Protein 4KZK (pdb70)

Solvent-accessible surface area: 12613 Å² total; per-residue (Å²): 69,55,0,0,0,1,0,32,41,42,128,5,20,11,4,84,13,0,24,113,1,0,66,69,0,7,76,74,68,154,12,71,22,20,99,33,39,0,75,47,26,76,117,4,47,78,3,3,57,47,0,20,80,65,155,5,68,0,0,0,0,0,1,40,66,10,127,51,0,63,50,6,26,65,47,2,78,86,89,56,7,73,14,6,0,0,13,6,54,1,9,47,79,230,43,46,77,26,107,112,9,6,10,9,1,9,12,5,86,133,0,0,82,58,2,0,83,8,0,15,64,11,3,164,174,76,66,21,78,43,54,122,1,0,0,0,24,1,5,41,64,125,20,64,20,3,107,61,24,1,42,0,1,15,39,2,1,95,83,43,40,9,31,68,100,24,39,11,80,2,102,15,178,60,18,46,53,126,4,0,80,77,7,0,37,109,5,6,86,154,58,93,116,29,179,50,4,0,0,0,4,12,18,1,12,0,0,12,0,0,2,67,1,0,73,74,105,67,24,30,51,112,20,2,0,0,1,1,1,9,0,3,78,30,0,32,91,5,17,82,78,140,72,78,18,3,0,42,0,0,0,4,3,24,4,66,57,0,0,45,51,0,0,29,37,0,41,23,39,35,69,70,117,154,116,13,56,94,92,50,92,7,64,10,82,62,0,23,70,102,57,13,158,77,18,26,69,145,70,43,41

Structure (mmCIF, N/CA/C/O backbone):
data_4KZK
#
_entry.id   4KZK
#
_cell.length_a   45.770
_cell.length_b   51.820
_cell.length_c   59.220
_cell.angle_alpha   90.000
_cell.angle_beta   107.340
_cell.angle_gamma   90.000
#
_symmetry.space_group_name_H-M   'P 1 21 1'
#
loop_
_entity.id
_entity.type
_entity.pdbx_description
1 polymer 'L-arabinose ABC transporter, periplasmic L-arabinose-binding protein'
2 non-polymer beta-D-galactopyranose
3 water water
#
loop_
_atom_site.group_PDB
_atom_site.id
_atom_site.type_symbol
_atom_site.label_atom_id
_atom_site.label_alt_id
_atom_site.label_comp_id
_atom_site.label_asym_id
_atom_site.label_entity_id
_atom_site.label_seq_id
_atom_site.pdbx_PDB_ins_code
_atom_site.Cartn_x
_atom_site.Cartn_y
_atom_site.Cartn_z
_atom_site.occupancy
_atom_site.B_iso_or_equiv
_atom_site.auth_seq_id
_atom_site.auth_comp_id
_atom_site.auth_asym_id
_atom_site.auth_atom_id
_atom_site.pdbx_PDB_model_num
ATOM 1 N N . VAL A 1 37 ? -2.962 17.153 86.488 1.00 32.35 33 VAL A N 1
ATOM 2 C CA . VAL A 1 37 ? -2.385 17.097 85.113 1.00 30.39 33 VAL A CA 1
ATOM 3 C C . VAL A 1 37 ? -3.124 18.077 84.202 1.00 28.62 33 VAL A C 1
ATOM 4 O O . VAL A 1 37 ? -4.356 18.163 84.227 1.00 29.16 33 VAL A O 1
ATOM 8 N N . LYS A 1 38 ? -2.350 18.823 83.417 1.00 26.73 34 LYS A N 1
ATOM 9 C CA . LYS A 1 38 ? -2.869 19.820 82.499 1.00 25.42 34 LYS A CA 1
ATOM 10 C C . LYS A 1 38 ? -2.089 19.726 81.200 1.00 22.71 34 LYS A C 1
ATOM 11 O O . LYS A 1 38 ? -0.868 19.720 81.212 1.00 22.13 34 LYS A O 1
ATOM 17 N N . ILE A 1 39 ? -2.818 19.611 80.089 1.00 20.74 35 ILE A N 1
ATOM 18 C CA . ILE A 1 39 ? -2.228 19.449 78.759 1.00 19.11 35 ILE A CA 1
ATOM 19 C C . ILE A 1 39 ? -2.748 20.553 77.849 1.00 17.59 35 ILE A C 1
ATOM 20 O O . ILE A 1 39 ? -3.962 20.808 77.799 1.00 18.27 35 ILE A O 1
ATOM 25 N N . GLY A 1 40 ? -1.822 21.195 77.142 1.00 15.86 36 GLY A N 1
ATOM 26 C CA . GLY A 1 40 ? -2.162 22.216 76.145 1.00 14.59 36 GLY A CA 1
ATOM 27 C C . GLY A 1 40 ? -2.397 21.570 74.809 1.00 13.40 36 GLY A C 1
ATOM 28 O O . GLY A 1 40 ? -1.756 20.574 74.490 1.00 13.82 36 GLY A O 1
ATOM 29 N N . PHE A 1 41 ? -3.330 22.122 74.030 1.00 12.53 37 PHE A N 1
ATOM 30 C CA . PHE A 1 41 ? -3.591 21.647 72.667 1.00 11.46 37 PHE A CA 1
ATOM 31 C C . PHE A 1 41 ? -3.744 22.898 71.809 1.00 10.58 37 PHE A C 1
ATOM 32 O O . PHE A 1 41 ? -4.753 23.578 71.862 1.00 10.81 37 PHE A O 1
ATOM 40 N N . VAL A 1 42 ? -2.694 23.188 71.059 1.00 9.75 38 VAL A N 1
ATOM 41 C CA . VAL A 1 42 ? -2.495 24.476 70.386 1.00 9.42 38 VAL A CA 1
ATOM 42 C C . VAL A 1 42 ? -2.628 24.232 68.897 1.00 8.67 38 VAL A C 1
ATOM 43 O O . VAL A 1 42 ? -1.969 23.359 68.370 1.00 8.59 38 VAL A O 1
ATOM 47 N N . VAL A 1 43 ? -3.507 24.981 68.228 1.00 8.44 39 VAL A N 1
ATOM 48 C CA . VAL A 1 43 ? -3.789 24.757 66.805 1.00 8.18 39 VAL A CA 1
ATOM 49 C C . VAL A 1 43 ? -3.602 25.995 65.934 1.00 7.98 39 VAL A C 1
ATOM 50 O O . VAL A 1 43 ? -3.908 27.120 66.341 1.00 8.09 39 VAL A O 1
ATOM 54 N N . LYS A 1 44 ? -3.124 25.791 64.714 1.00 7.74 40 LYS A N 1
ATOM 55 C CA . LYS A 1 44 ? -2.821 26.914 63.839 1.00 7.83 40 LYS A CA 1
ATOM 56 C C . LYS A 1 44 ? -4.048 27.674 63.337 1.00 8.54 40 LYS A C 1
ATOM 57 O O . LYS A 1 44 ? -3.960 28.869 63.047 1.00 9.09 40 LYS A O 1
ATOM 63 N N . GLN A 1 45 ? -5.189 26.987 63.198 1.00 9.09 41 GLN A N 1
ATOM 64 C CA . GLN A 1 45 ? -6.341 27.520 62.442 1.00 10.35 41 GLN A CA 1
ATOM 65 C C . GLN A 1 45 ? -7.653 27.098 63.076 1.00 10.23 41 GLN A C 1
ATOM 66 O O . GLN A 1 45 ? -8.282 26.124 62.632 1.00 9.87 41 GLN A O 1
ATOM 72 N N . PRO A 1 46 ? -8.114 27.846 64.076 1.00 10.33 42 PRO A N 1
ATOM 73 C CA . PRO A 1 46 ? -9.355 27.437 64.767 1.00 10.60 42 PRO A CA 1
ATOM 74 C C . PRO A 1 46 ? -10.611 27.540 63.899 1.00 10.82 42 PRO A C 1
ATOM 75 O O . PRO A 1 46 ? -11.634 27.001 64.284 1.00 11.38 42 PRO A O 1
ATOM 79 N N . ASP A 1 47 ? -10.529 28.265 62.788 1.00 10.36 43 ASP A N 1
ATOM 80 C CA . ASP A 1 47 ? -11.648 28.399 61.855 1.00 10.64 43 ASP A CA 1
ATOM 81 C C . ASP A 1 47 ? -11.679 27.261 60.822 1.00 9.99 43 ASP A C 1
ATOM 82 O O . ASP A 1 47 ? -12.473 27.306 59.883 1.00 10.71 43 ASP A O 1
ATOM 87 N N . ASP A 1 48 ? -10.814 26.272 60.995 1.00 9.01 44 ASP A N 1
ATOM 88 C CA . ASP A 1 48 ? -10.853 25.016 60.231 1.00 8.61 44 ASP A CA 1
ATOM 89 C C . ASP A 1 48 ? -11.481 23.981 61.171 1.00 8.29 44 ASP A C 1
ATOM 90 O O . ASP A 1 48 ? -10.941 23.710 62.244 1.00 8.22 44 ASP A O 1
ATOM 95 N N . PRO A 1 49 ? -12.632 23.406 60.769 1.00 8.39 45 PRO A N 1
ATOM 96 C CA . PRO A 1 49 ? -13.371 22.528 61.687 1.00 8.70 45 PRO A CA 1
ATOM 97 C C . PRO A 1 49 ? -12.604 21.269 62.038 1.00 8.35 45 PRO A C 1
ATOM 98 O O . PRO A 1 49 ? -12.923 20.636 63.032 1.00 8.86 45 PRO A O 1
ATOM 102 N N . TRP A 1 50 ? -11.598 20.896 61.246 1.00 7.87 46 TRP A N 1
ATOM 103 C CA . TRP A 1 50 ? -10.705 19.795 61.629 1.00 7.70 46 TRP A CA 1
ATOM 104 C C . TRP A 1 50 ? -10.117 20.006 63.020 1.00 7.69 46 TRP A C 1
ATOM 105 O O . TRP A 1 50 ? -10.062 19.072 63.828 1.00 8.07 46 TRP A O 1
ATOM 116 N N . PHE A 1 51 ? -9.675 21.228 63.307 1.00 7.65 47 PHE A N 1
ATOM 117 C CA . PHE A 1 51 ? -9.049 21.497 64.591 1.00 7.92 47 PHE A CA 1
ATOM 118 C C . PHE A 1 51 ? -10.076 21.575 65.699 1.00 8.99 47 PHE A C 1
ATOM 119 O O . PHE A 1 51 ? -9.807 21.197 66.827 1.00 9.58 47 PHE A O 1
ATOM 127 N N . GLN A 1 52 ? -11.261 22.032 65.362 1.00 9.55 48 GLN A N 1
ATOM 128 C CA . GLN A 1 52 ? -12.379 21.956 66.303 1.00 10.74 48 GLN A CA 1
ATOM 129 C C . GLN A 1 52 ? -12.677 20.485 66.640 1.00 11.25 48 GLN A C 1
ATOM 130 O O . GLN A 1 52 ? -12.986 20.133 67.794 1.00 11.83 48 GLN A O 1
ATOM 136 N N . ASP A 1 53 ? -12.569 19.604 65.652 1.00 11.01 49 ASP A N 1
ATOM 137 C CA . ASP A 1 53 ? -12.805 18.182 65.885 1.00 11.95 49 ASP A CA 1
ATOM 138 C C . ASP A 1 53 ? -11.709 17.573 66.740 1.00 11.95 49 ASP A C 1
ATOM 139 O O . ASP A 1 53 ? -12.000 16.774 67.640 1.00 12.61 49 ASP A O 1
ATOM 144 N N . GLU A 1 54 ? -10.455 17.927 66.470 1.00 11.05 50 GLU A N 1
ATOM 145 C CA . GLU A 1 54 ? -9.365 17.484 67.358 1.00 11.33 50 GLU A CA 1
ATOM 146 C C . GLU A 1 54 ? -9.647 17.894 68.784 1.00 12.21 50 GLU A C 1
ATOM 147 O O . GLU A 1 54 ? -9.503 17.068 69.701 1.00 13.26 50 GLU A O 1
ATOM 153 N N . TRP A 1 55 ? -10.030 19.155 68.982 1.00 12.41 51 TRP A N 1
ATOM 154 C CA . TRP A 1 55 ? -10.337 19.679 70.329 1.00 13.43 51 TRP A CA 1
ATOM 155 C C . TRP A 1 55 ? -11.465 18.934 71.027 1.00 15.33 51 TRP A C 1
ATOM 156 O O . TRP A 1 55 ? -11.378 18.685 72.234 1.00 16.49 51 TRP A O 1
ATOM 167 N N . ARG A 1 56 ? -12.516 18.598 70.292 1.00 15.92 52 ARG A N 1
ATOM 168 C CA . ARG A 1 56 ? -13.667 17.923 70.884 1.00 18.29 52 ARG A CA 1
ATOM 169 C C . ARG A 1 56 ? -13.233 16.547 71.391 1.00 18.69 52 ARG A C 1
ATOM 170 O O . ARG A 1 56 ? -13.638 16.117 72.485 1.00 19.69 52 ARG A O 1
ATOM 178 N N . PHE A 1 57 ? -12.408 15.850 70.620 1.00 17.68 53 PHE A N 1
ATOM 179 C CA . PHE A 1 57 ? -11.924 14.527 71.034 1.00 18.32 53 PHE A CA 1
ATOM 180 C C . PHE A 1 57 ? -10.847 14.591 72.112 1.00 18.87 53 PHE A C 1
ATOM 181 O O . PHE A 1 57 ? -10.791 13.712 72.998 1.00 19.89 53 PHE A O 1
ATOM 189 N N . ALA A 1 58 ? -10.031 15.641 72.086 1.00 18.11 54 ALA A N 1
ATOM 190 C CA . ALA A 1 58 ? -9.089 15.902 73.174 1.00 18.79 54 ALA A CA 1
ATOM 191 C C . ALA A 1 58 ? -9.844 16.159 74.479 1.00 20.54 54 ALA A C 1
ATOM 192 O O . ALA A 1 58 ? -9.390 15.724 75.529 1.00 21.66 54 ALA A O 1
ATOM 194 N N . GLU A 1 59 ? -10.988 16.843 74.414 1.00 21.29 55 GLU A N 1
ATOM 195 C CA . GLU A 1 59 ? -11.856 17.031 75.588 1.00 24.15 55 GLU A CA 1
ATOM 196 C C . GLU A 1 59 ? -12.394 15.720 76.123 1.00 25.86 55 GLU A C 1
ATOM 197 O O . GLU A 1 59 ? -12.553 15.544 77.354 1.00 27.16 55 GLU A O 1
ATOM 203 N N . GLN A 1 60 ? -12.729 14.800 75.223 1.00 26.07 56 GLN A N 1
ATOM 204 C CA . GLN A 1 60 ? -13.191 13.467 75.643 1.00 28.40 56 GLN A CA 1
ATOM 205 C C . GLN A 1 60 ? -12.067 12.735 76.388 1.00 28.60 56 GLN A C 1
ATOM 206 O O . GLN A 1 60 ? -12.307 12.086 77.425 1.00 29.47 56 GLN A O 1
ATOM 212 N N . ALA A 1 61 ? -10.838 12.871 75.889 1.00 26.71 57 ALA A N 1
ATOM 213 C CA . ALA A 1 61 ? -9.659 12.299 76.553 1.00 27.04 57 ALA A CA 1
ATOM 214 C C . ALA A 1 61 ? -9.457 12.900 77.946 1.00 27.93 57 ALA A C 1
ATOM 215 O O . ALA A 1 61 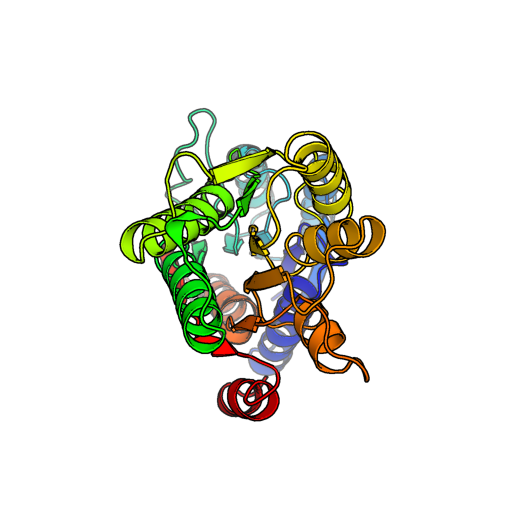? -9.141 12.175 78.894 1.00 29.05 57 ALA A O 1
ATOM 217 N N . ALA A 1 62 ? -9.692 14.207 78.069 1.00 27.31 58 ALA A N 1
ATOM 218 C CA . ALA A 1 62 ? -9.548 14.925 79.338 1.00 28.77 58 ALA A CA 1
ATOM 219 C C . ALA A 1 62 ? -10.522 14.385 80.379 1.00 31.23 58 ALA A C 1
ATOM 220 O O . ALA A 1 62 ? -10.133 14.068 81.519 1.00 32.94 58 ALA A O 1
ATOM 222 N N . LYS A 1 63 ? -11.796 14.284 79.998 1.00 32.19 59 LYS A N 1
ATOM 223 C CA . LYS A 1 63 ? -12.814 13.763 80.901 1.00 34.49 59 LYS A CA 1
ATOM 224 C C . LYS A 1 63 ? -12.489 12.319 81.285 1.00 36.25 59 LYS A C 1
ATOM 225 O O . LYS A 1 63 ? -12.554 11.961 82.466 1.00 38.82 59 LYS A O 1
ATOM 227 N N . ASP A 1 64 ? -12.111 11.505 80.300 1.00 35.24 60 ASP A N 1
ATOM 228 C CA . ASP A 1 64 ? -11.858 10.081 80.529 1.00 36.55 60 ASP A CA 1
ATOM 229 C C . ASP A 1 64 ? -10.648 9.837 81.441 1.00 37.14 60 ASP A C 1
ATOM 230 O O . ASP A 1 64 ? -10.757 9.108 82.443 1.00 38.93 60 ASP A O 1
ATOM 235 N N . LYS A 1 65 ? -9.515 10.460 81.112 1.00 35.70 61 LYS A N 1
ATOM 236 C CA . LYS A 1 65 ? -8.254 10.252 81.838 1.00 36.24 61 LYS A CA 1
ATOM 237 C C . LYS A 1 65 ? -8.063 11.190 83.034 1.00 36.79 61 LYS A C 1
ATOM 238 O O . LYS A 1 65 ? -7.066 11.077 83.739 1.00 36.77 61 LYS A O 1
ATOM 244 N N . HIS A 1 66 ? -9.027 12.084 83.267 1.00 36.68 62 HIS A N 1
ATOM 245 C CA . HIS A 1 66 ? -8.990 13.039 84.376 1.00 37.92 62 HIS A CA 1
ATOM 246 C C . HIS A 1 66 ? -7.812 14.020 84.317 1.00 35.58 62 HIS A C 1
ATOM 247 O O . HIS A 1 66 ? -7.089 14.193 85.295 1.00 36.37 62 HIS A O 1
ATOM 254 N N . PHE A 1 67 ? -7.615 14.665 83.169 1.00 32.60 63 PHE A N 1
ATOM 255 C CA . PHE A 1 67 ? -6.701 15.799 83.096 1.00 30.83 63 PHE A CA 1
ATOM 256 C C . PHE A 1 67 ? -7.485 17.024 82.618 1.00 29.35 63 PHE A C 1
ATOM 257 O O . PHE A 1 67 ? -8.646 16.904 82.212 1.00 29.68 63 PHE A O 1
ATOM 265 N N . THR A 1 68 ? -6.859 18.193 82.716 1.00 28.01 64 THR A N 1
ATOM 266 C CA . THR A 1 68 ? -7.459 19.462 82.321 1.00 26.93 64 THR A CA 1
ATOM 267 C C . THR A 1 68 ? -6.878 19.862 80.966 1.00 24.03 64 THR A C 1
ATOM 268 O O . THR A 1 68 ? -5.655 19.954 80.808 1.00 23.09 64 THR A O 1
ATOM 272 N N . LEU A 1 69 ? -7.752 20.079 79.981 1.00 22.96 65 LEU A N 1
ATOM 273 C CA . LEU A 1 69 ? -7.329 20.511 78.659 1.00 20.83 65 LEU A CA 1
ATOM 274 C C . LEU A 1 69 ? -7.362 22.028 78.574 1.00 20.14 65 LEU A C 1
ATOM 275 O O . LEU A 1 69 ? -8.323 22.668 78.987 1.00 20.46 65 LEU A O 1
ATOM 280 N N . VAL A 1 70 ? -6.294 22.605 78.027 1.00 18.53 66 VAL A N 1
ATOM 281 C CA . VAL A 1 70 ? -6.261 24.033 77.717 1.00 18.12 66 VAL A CA 1
ATOM 282 C C . VAL A 1 70 ? -6.130 24.189 76.208 1.00 16.21 66 VAL A C 1
ATOM 283 O O . VAL A 1 70 ? -5.099 23.842 75.623 1.00 15.86 66 VAL A O 1
ATOM 287 N N . LYS A 1 71 ? -7.188 24.718 75.599 1.00 15.94 67 LYS A N 1
ATOM 288 C CA . LYS A 1 71 ? -7.273 24.885 74.130 1.00 14.67 67 LYS A CA 1
ATOM 289 C C . LYS A 1 71 ? -6.865 26.296 73.734 1.00 13.95 67 LYS A C 1
ATOM 290 O O . LYS A 1 71 ? -7.435 27.268 74.211 1.00 14.73 67 LYS A O 1
ATOM 296 N N . ILE A 1 72 ? -5.852 26.411 72.874 1.00 12.59 68 ILE A N 1
ATOM 297 C CA . ILE A 1 72 ? -5.362 27.732 72.438 1.00 12.28 68 ILE A CA 1
ATOM 298 C C . ILE A 1 72 ? -5.153 27.767 70.925 1.00 11.23 68 ILE A C 1
ATOM 299 O O . ILE A 1 72 ? -4.579 26.854 70.337 1.00 10.57 68 ILE A O 1
ATOM 304 N N . ALA A 1 73 ? -5.650 28.838 70.311 1.00 11.23 69 ALA A N 1
ATOM 305 C CA . ALA A 1 73 ? -5.427 29.118 68.895 1.00 10.44 69 ALA A CA 1
ATOM 306 C C . ALA A 1 73 ? -4.164 29.946 68.760 1.00 10.27 69 ALA A C 1
ATOM 307 O O . ALA A 1 73 ? -3.962 30.934 69.499 1.00 10.98 69 ALA A O 1
ATOM 309 N N . ALA A 1 74 ? -3.304 29.545 67.825 1.00 9.22 70 ALA A N 1
ATOM 310 C CA . ALA A 1 74 ? -2.057 30.277 67.593 1.00 9.23 70 ALA A CA 1
ATOM 311 C C . ALA A 1 74 ? -1.744 30.280 66.099 1.00 9.00 70 ALA A C 1
ATOM 312 O O . ALA A 1 74 ? -1.001 29.424 65.601 1.00 8.67 70 ALA A O 1
ATOM 314 N N . PRO A 1 75 ? -2.314 31.260 65.361 1.00 9.38 71 PRO A N 1
ATOM 315 C CA . PRO A 1 75 ? -2.110 31.279 63.903 1.00 9.44 71 PRO A CA 1
ATOM 316 C C . PRO A 1 75 ? -0.819 31.931 63.411 1.00 9.89 71 PRO A C 1
ATOM 317 O O . PRO A 1 75 ? -0.611 32.049 62.212 1.00 10.78 71 PRO A O 1
ATOM 321 N N . SER A 1 76 ? 0.038 32.324 64.341 1.00 10.05 72 SER A N 1
ATOM 322 C CA . SER A 1 76 ? 1.312 32.961 64.014 1.00 10.73 72 SER A CA 1
ATOM 323 C C . SER A 1 76 ? 2.324 32.614 65.079 1.00 10.49 72 SER A C 1
ATOM 324 O O . SER A 1 76 ? 1.955 32.224 66.180 1.00 10.83 72 SER A O 1
ATOM 327 N N . GLY A 1 77 ? 3.603 32.783 64.739 1.00 11.15 73 GLY A N 1
ATOM 328 C CA . GLY A 1 77 ? 4.684 32.549 65.674 1.00 10.99 73 GLY A CA 1
ATOM 329 C C . GLY A 1 77 ? 4.552 33.365 66.953 1.00 11.26 73 GLY A C 1
ATOM 330 O O . GLY A 1 77 ? 4.778 32.844 68.041 1.00 10.38 73 GLY A O 1
ATOM 331 N N . GLU A 1 78 ? 4.202 34.638 66.808 1.00 12.03 74 GLU A N 1
ATOM 332 C CA . GLU A 1 78 ? 3.957 35.511 67.975 1.00 12.76 74 GLU A CA 1
ATOM 333 C C . GLU A 1 78 ? 2.956 34.856 68.948 1.00 12.41 74 GLU A C 1
ATOM 334 O O . GLU A 1 78 ? 3.174 34.815 70.155 1.00 12.97 74 GLU A O 1
ATOM 336 N N . LYS A 1 79 ? 1.862 34.331 68.407 1.00 12.22 75 LYS A N 1
ATOM 337 C CA . LYS A 1 79 ? 0.791 33.729 69.228 1.00 12.37 75 LYS A CA 1
ATOM 338 C C . LYS A 1 79 ? 1.162 32.332 69.756 1.00 11.32 75 LYS A C 1
ATOM 339 O O . LYS A 1 79 ? 0.670 31.904 70.809 1.00 11.26 75 LYS A O 1
ATOM 345 N N . VAL A 1 80 ? 2.028 31.605 69.041 1.00 10.25 76 VAL A N 1
ATOM 346 C CA . VAL A 1 80 ? 2.581 30.356 69.579 1.00 10.00 76 VAL A CA 1
ATOM 347 C C . VAL A 1 80 ? 3.388 30.647 70.847 1.00 10.48 76 VAL A C 1
ATOM 348 O O . VAL A 1 80 ? 3.242 29.972 71.862 1.00 10.73 76 VAL A O 1
ATOM 352 N N . SER A 1 81 ? 4.246 31.662 70.780 1.00 10.81 77 SER A N 1
ATOM 353 C CA . SER A 1 81 ? 5.077 32.033 71.922 1.00 11.23 77 SER A CA 1
ATOM 354 C C . SER A 1 81 ? 4.211 32.396 73.131 1.00 11.72 77 SER A C 1
ATOM 355 O O . SER A 1 81 ? 4.474 31.942 74.250 1.00 12.04 77 SER A O 1
ATOM 358 N N . THR A 1 82 ? 3.167 33.183 72.900 1.00 11.92 78 THR A N 1
ATOM 359 C CA A THR A 1 82 ? 2.299 33.573 74.012 0.70 12.80 78 THR A CA 1
ATOM 360 C CA B THR A 1 82 ? 2.232 33.601 73.949 0.30 12.53 78 THR A CA 1
ATOM 361 C C . THR A 1 82 ? 1.470 32.390 74.487 1.00 12.60 78 THR A C 1
ATOM 362 O O . THR A 1 82 ? 1.175 32.289 75.671 1.00 13.24 78 THR A O 1
ATOM 369 N N . ALA A 1 83 ? 1.151 31.455 73.593 1.00 11.90 79 ALA A N 1
ATOM 370 C CA . ALA A 1 83 ? 0.386 30.277 74.018 1.00 12.27 79 ALA A CA 1
ATOM 371 C C . ALA A 1 83 ? 1.208 29.432 74.986 1.00 12.81 79 ALA A C 1
ATOM 372 O O . ALA A 1 83 ? 0.706 28.954 76.000 1.00 13.16 79 ALA A O 1
ATOM 374 N N . LEU A 1 84 ? 2.473 29.236 74.677 1.00 13.46 80 LEU A N 1
ATOM 375 C CA . LEU A 1 84 ? 3.337 28.446 75.536 1.00 14.56 80 LEU A CA 1
ATOM 376 C C . LEU A 1 84 ? 3.581 29.162 76.873 1.00 15.20 80 LEU A C 1
ATOM 377 O O . LEU A 1 84 ? 3.608 28.501 77.920 1.00 15.60 80 LEU A O 1
ATOM 382 N N . ASP A 1 85 ? 3.702 30.495 76.851 1.00 15.24 81 ASP A N 1
ATOM 383 C CA . ASP A 1 85 ? 3.810 31.274 78.089 1.00 16.30 81 ASP A CA 1
ATOM 384 C C . ASP A 1 85 ? 2.573 31.040 78.948 1.00 16.78 81 ASP A C 1
ATOM 385 O O . ASP A 1 85 ? 2.673 30.861 80.173 1.00 17.30 81 ASP A O 1
ATOM 390 N N . SER A 1 86 ? 1.396 31.087 78.326 1.00 16.25 82 SER A N 1
ATOM 391 C CA . SER A 1 86 ? 0.140 30.921 79.075 1.00 17.11 82 SER A CA 1
ATOM 392 C C . SER A 1 86 ? 0.052 29.538 79.703 1.00 17.29 82 SER A C 1
ATOM 393 O O . SER A 1 86 ? -0.397 29.386 80.851 1.00 18.20 82 SER A O 1
ATOM 396 N N . LEU A 1 87 ? 0.455 28.527 78.937 1.00 16.09 83 LEU A N 1
ATOM 397 C CA . LEU A 1 87 ? 0.448 27.156 79.419 1.00 16.51 83 LEU A CA 1
ATOM 398 C C . LEU A 1 87 ? 1.390 26.984 80.600 1.00 17.71 83 LEU A C 1
ATOM 399 O O . LEU A 1 87 ? 1.022 26.321 81.590 1.00 18.59 83 LEU A O 1
ATOM 404 N N . ALA A 1 88 ? 2.557 27.622 80.546 1.00 17.71 84 ALA A N 1
ATOM 405 C CA . ALA A 1 88 ? 3.495 27.581 81.670 1.00 19.09 84 ALA A CA 1
ATOM 406 C C . ALA A 1 88 ? 2.947 28.304 82.906 1.00 20.73 84 ALA A C 1
ATOM 407 O O . ALA A 1 88 ? 3.071 27.805 84.033 1.00 22.29 84 ALA A O 1
ATOM 409 N N . ALA A 1 89 ? 2.294 29.440 82.693 1.00 20.97 85 ALA A N 1
ATOM 410 C CA . ALA A 1 89 ? 1.634 30.171 83.792 1.00 22.56 85 ALA A CA 1
ATOM 411 C C . ALA A 1 89 ? 0.573 29.311 84.484 1.00 24.02 85 ALA A C 1
ATOM 412 O O . ALA A 1 89 ? 0.387 29.396 85.714 1.00 26.11 85 ALA A O 1
ATOM 414 N N . GLN A 1 90 ? -0.105 28.487 83.694 1.00 23.70 86 GLN A N 1
ATOM 415 C CA . GLN A 1 90 ? -1.152 27.599 84.189 1.00 25.32 86 GLN A CA 1
ATOM 416 C C . GLN A 1 90 ? -0.608 26.253 84.687 1.00 25.71 86 GLN A C 1
ATOM 417 O O . GLN A 1 90 ? -1.385 25.394 85.095 1.00 26.86 86 GLN A O 1
ATOM 423 N N . LYS A 1 91 ? 0.714 26.073 84.640 1.00 25.30 87 LYS A N 1
ATOM 424 C CA . LYS A 1 91 ? 1.386 24.861 85.130 1.00 26.13 87 LYS A CA 1
ATOM 425 C C . LYS A 1 91 ? 1.011 23.595 84.360 1.00 25.02 87 LYS A C 1
ATOM 426 O O . LYS A 1 91 ? 0.849 22.516 84.937 1.00 26.60 87 LYS A O 1
ATOM 432 N N . ALA A 1 92 ? 0.876 23.717 83.041 1.00 22.89 88 ALA A N 1
ATOM 433 C CA . ALA A 1 92 ? 0.689 22.553 82.198 1.00 21.99 88 ALA A CA 1
ATOM 434 C C . ALA A 1 92 ? 1.963 21.726 82.172 1.00 22.07 88 ALA A C 1
ATOM 435 O O . ALA A 1 92 ? 3.062 22.281 82.239 1.00 22.21 88 ALA A O 1
ATOM 437 N N . GLN A 1 93 ? 1.833 20.401 82.097 1.00 22.19 89 GLN A N 1
ATOM 438 C CA . GLN A 1 93 ? 3.002 19.528 82.004 1.00 22.53 89 GLN A CA 1
ATOM 439 C C . GLN A 1 93 ? 3.253 19.014 80.589 1.00 20.92 89 GLN A C 1
ATOM 440 O O . GLN A 1 93 ? 4.229 18.313 80.347 1.00 21.46 89 GLN A O 1
ATOM 446 N N . GLY A 1 94 ? 2.379 19.350 79.648 1.00 19.37 90 GLY A N 1
ATOM 447 C CA . GLY A 1 94 ? 2.592 18.958 78.266 1.00 18.11 90 GLY A CA 1
ATOM 448 C C . GLY A 1 94 ? 1.809 19.811 77.299 1.00 16.65 90 GLY A C 1
ATOM 449 O O . GLY A 1 94 ? 0.829 20.434 77.684 1.00 16.58 90 GLY A O 1
ATOM 450 N N . VAL A 1 95 ? 2.249 19.802 76.042 1.00 15.16 91 VAL A N 1
ATOM 451 C CA . VAL A 1 95 ? 1.559 20.516 74.960 1.00 13.84 91 VAL A CA 1
ATOM 452 C C . VAL A 1 95 ? 1.632 19.696 73.661 1.00 13.00 91 VAL A C 1
ATOM 453 O O . VAL A 1 95 ? 2.699 19.161 73.269 1.00 13.11 91 VAL A O 1
ATOM 457 N N . ILE A 1 96 ? 0.484 19.629 72.992 1.00 12.27 92 ILE A N 1
ATOM 458 C CA . ILE A 1 96 ? 0.361 19.072 71.646 1.00 11.58 92 ILE A CA 1
ATOM 459 C C . ILE A 1 96 ? 0.080 20.257 70.733 1.00 10.49 92 ILE A C 1
ATOM 460 O O . ILE A 1 96 ? -0.762 21.093 71.062 1.00 10.70 92 ILE A O 1
ATOM 465 N N . ILE A 1 97 ? 0.820 20.370 69.646 1.00 10.02 93 ILE A N 1
ATOM 466 C CA . ILE A 1 97 ? 0.710 21.569 68.811 1.00 9.09 93 ILE A CA 1
ATOM 467 C C . ILE A 1 97 ? 0.707 21.245 67.318 1.00 8.72 93 ILE A C 1
ATOM 468 O O . ILE A 1 97 ? 1.473 20.406 66.870 1.00 8.85 93 ILE A O 1
ATOM 473 N N . CYS A 1 98 ? -0.169 21.923 66.584 1.00 8.22 94 CYS A N 1
ATOM 474 C CA . CYS A 1 98 ? -0.061 22.016 65.132 1.00 8.02 94 CYS A CA 1
ATOM 475 C C . CYS A 1 98 ? 0.342 23.452 64.859 1.00 7.92 94 CYS A C 1
ATOM 476 O O . CYS A 1 98 ? -0.497 24.345 64.897 1.00 7.50 94 CYS A O 1
ATOM 479 N N . ALA A 1 99 ? 1.630 23.667 64.642 1.00 8.24 95 ALA A N 1
ATOM 480 C CA . ALA A 1 99 ? 2.163 25.008 64.514 1.00 8.44 95 ALA A CA 1
ATOM 481 C C . ALA A 1 99 ? 1.773 25.622 63.175 1.00 8.57 95 ALA A C 1
ATOM 482 O O . ALA A 1 99 ? 1.564 24.920 62.194 1.00 8.69 95 ALA A O 1
ATOM 484 N N . PRO A 1 100 ? 1.727 26.965 63.095 1.00 8.57 96 PRO A N 1
ATOM 485 C CA . PRO A 1 100 ? 1.378 27.653 61.864 1.00 9.14 96 PRO A CA 1
ATOM 486 C C . PRO A 1 100 ? 2.558 27.741 60.898 1.00 9.97 96 PRO A C 1
ATOM 487 O O . PRO A 1 100 ? 2.369 28.086 59.740 1.00 10.74 96 PRO A O 1
ATOM 491 N N . ASP A 1 101 ? 3.763 27.477 61.415 1.00 10.69 97 ASP A N 1
ATOM 492 C CA . ASP A 1 101 ? 5.003 27.505 60.649 1.00 11.76 97 ASP A CA 1
ATOM 493 C C . ASP A 1 101 ? 5.885 26.430 61.283 1.00 11.93 97 ASP A C 1
ATOM 494 O O . ASP A 1 101 ? 6.362 26.600 62.391 1.00 11.91 97 ASP A O 1
ATOM 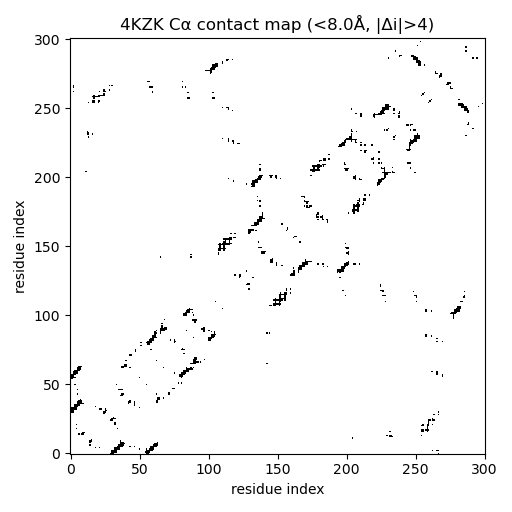499 N N . VAL A 1 102 ? 6.088 25.334 60.565 1.00 12.36 98 VAL A N 1
ATOM 500 C CA . VAL A 1 102 ? 6.835 24.193 61.129 1.00 12.90 98 VAL A CA 1
ATOM 501 C C . VAL A 1 102 ? 8.292 24.533 61.442 1.00 14.36 98 VAL A C 1
ATOM 502 O O . VAL A 1 102 ? 8.920 23.872 62.259 1.00 14.55 98 VAL A O 1
ATOM 506 N N . LYS A 1 103 ? 8.814 25.586 60.820 1.00 15.20 99 LYS A N 1
ATOM 507 C CA . LYS A 1 103 ? 10.184 26.037 61.100 1.00 16.97 99 LYS A CA 1
ATOM 508 C C . LYS A 1 103 ? 10.351 26.727 62.461 1.00 16.23 99 LYS A C 1
ATOM 509 O O . LYS A 1 103 ? 11.481 27.004 62.869 1.00 17.11 99 LYS A O 1
ATOM 515 N N . LEU A 1 104 ? 9.238 26.962 63.168 1.00 14.96 100 LEU A N 1
ATOM 516 C CA . LEU A 1 104 ? 9.263 27.383 64.586 1.00 14.64 100 LEU A CA 1
ATOM 517 C C . LEU A 1 104 ? 9.713 26.265 65.543 1.00 14.87 100 LEU A C 1
ATOM 518 O O . LEU A 1 104 ? 9.870 26.508 66.743 1.00 15.20 100 LEU A O 1
ATOM 523 N N . GLY A 1 105 ? 9.847 25.040 65.026 1.00 15.32 101 GLY A N 1
ATOM 524 C CA . GLY A 1 105 ? 10.231 23.848 65.832 1.00 15.73 101 GLY A CA 1
ATOM 525 C C . GLY A 1 105 ? 11.250 24.049 66.947 1.00 16.77 101 GLY A C 1
ATOM 526 O O . GLY A 1 105 ? 10.951 23.818 68.130 1.00 16.34 101 GLY A O 1
ATOM 527 N N . PRO A 1 106 ? 12.457 24.484 66.588 1.00 18.27 102 PRO A N 1
ATOM 528 C CA . PRO A 1 106 ? 13.496 24.630 67.607 1.00 19.17 102 PRO A CA 1
ATOM 529 C C . PRO A 1 106 ? 13.133 25.572 68.756 1.00 18.47 102 PRO A C 1
ATOM 530 O O . PRO A 1 106 ? 13.385 25.249 69.924 1.00 19.04 102 PRO A O 1
ATOM 534 N N . GLY A 1 107 ? 12.560 26.732 68.450 1.00 17.97 103 GLY A N 1
ATOM 535 C CA . GLY A 1 107 ? 12.092 27.634 69.490 1.00 17.45 103 GLY A CA 1
ATOM 536 C C . GLY A 1 107 ? 11.015 27.047 70.382 1.00 16.41 103 GLY A C 1
ATOM 537 O O . GLY A 1 107 ? 11.007 27.247 71.596 1.00 17.44 103 GLY A O 1
ATOM 538 N N . ILE A 1 108 ? 10.063 26.340 69.770 1.00 15.68 104 ILE A N 1
ATOM 539 C CA . ILE A 1 108 ? 9.004 25.680 70.512 1.00 14.72 104 ILE A CA 1
ATOM 540 C C . ILE A 1 108 ? 9.600 24.646 71.475 1.00 15.29 104 ILE A C 1
ATOM 541 O O . ILE A 1 108 ? 9.228 24.572 72.646 1.00 15.70 104 ILE A O 1
ATOM 546 N N . ALA A 1 109 ? 10.540 23.863 70.975 1.00 15.97 105 ALA A N 1
ATOM 547 C CA . ALA A 1 109 ? 11.160 22.821 71.761 1.00 16.97 105 ALA A CA 1
ATOM 548 C C . ALA A 1 109 ? 11.933 23.418 72.930 1.00 17.79 105 ALA A C 1
ATOM 549 O O . ALA A 1 109 ? 11.870 22.903 74.062 1.00 18.32 105 ALA A O 1
ATOM 551 N N . ALA A 1 110 ? 12.662 24.492 72.664 1.00 18.21 106 ALA A N 1
ATOM 552 C CA . ALA A 1 110 ? 13.465 25.119 73.709 1.00 19.01 106 ALA A CA 1
ATOM 553 C C . ALA A 1 110 ? 12.582 25.685 74.820 1.00 19.17 106 ALA A C 1
ATOM 554 O O . ALA A 1 110 ? 12.881 25.525 76.009 1.00 20.51 106 ALA A O 1
ATOM 556 N N . LYS A 1 111 ? 11.490 26.344 74.451 1.00 18.47 107 LYS A N 1
ATOM 557 C CA . LYS A 1 111 ? 10.598 26.915 75.461 1.00 18.91 107 LYS A CA 1
ATOM 558 C C . LYS A 1 111 ? 9.886 25.835 76.265 1.00 19.42 107 LYS A C 1
ATOM 559 O O . LYS A 1 111 ? 9.763 25.943 77.476 1.00 20.51 107 LYS A O 1
ATOM 565 N N . ALA A 1 112 ? 9.387 24.804 75.588 1.00 19.74 108 ALA A N 1
ATOM 566 C CA . ALA A 1 112 ? 8.707 23.719 76.277 1.00 20.37 108 ALA A CA 1
ATOM 567 C C . ALA A 1 112 ? 9.636 23.096 77.320 1.00 21.76 108 ALA A C 1
ATOM 568 O O . ALA A 1 112 ? 9.209 22.784 78.442 1.00 22.64 108 ALA A O 1
ATOM 570 N N . LYS A 1 113 ? 10.904 22.912 76.944 1.00 22.61 109 LYS A N 1
ATOM 571 C CA . LYS A 1 113 ? 11.909 22.334 77.833 1.00 24.65 109 LYS A CA 1
ATOM 572 C C . LYS A 1 113 ? 12.150 23.245 79.039 1.00 26.33 109 LYS A C 1
ATOM 573 O O . LYS A 1 113 ? 12.162 22.781 80.174 1.00 27.73 109 LYS A O 1
ATOM 575 N N . ARG A 1 114 ? 12.332 24.538 78.787 1.00 26.98 110 ARG A N 1
ATOM 576 C CA . ARG A 1 114 ? 12.506 25.529 79.855 1.00 28.28 110 ARG A CA 1
ATOM 577 C C . ARG A 1 114 ? 11.363 25.476 80.871 1.00 28.87 110 ARG A C 1
ATOM 578 O O . ARG A 1 114 ? 11.586 25.545 82.097 1.00 29.83 110 ARG A O 1
ATOM 580 N N . TYR A 1 115 ? 10.143 25.332 80.350 1.00 28.41 111 TYR A N 1
ATOM 581 C CA . TYR A 1 115 ? 8.925 25.385 81.156 1.00 29.86 111 TYR A CA 1
ATOM 582 C C . TYR A 1 115 ? 8.472 24.028 81.695 1.00 29.88 111 TYR A C 1
ATOM 583 O O . TYR A 1 115 ? 7.409 23.936 82.321 1.00 31.41 111 TYR A O 1
ATOM 592 N N . GLY A 1 116 ? 9.242 22.973 81.447 1.00 28.98 112 GLY A N 1
ATOM 593 C CA . GLY A 1 116 ? 8.889 21.644 81.937 1.00 29.15 112 GLY A CA 1
ATOM 594 C C . GLY A 1 116 ? 7.632 21.063 81.314 1.00 28.27 112 GLY A C 1
ATOM 595 O O . GLY A 1 116 ? 6.817 20.437 82.002 1.00 29.28 112 GLY A O 1
ATOM 596 N N . MET A 1 117 ? 7.471 21.273 80.007 1.00 25.31 113 MET A N 1
ATOM 597 C CA . MET A 1 117 ? 6.332 20.745 79.268 1.00 24.34 113 MET A CA 1
ATOM 598 C C . MET A 1 117 ? 6.842 19.749 78.241 1.00 22.54 113 MET A C 1
ATOM 599 O O . MET A 1 117 ? 7.662 20.105 77.407 1.00 21.87 113 MET A O 1
ATOM 604 N N . LYS A 1 118 ? 6.358 18.510 78.285 1.00 22.31 114 LYS A N 1
ATOM 605 C CA . LYS A 1 118 ? 6.632 17.560 77.206 1.00 21.44 114 LYS A CA 1
ATOM 606 C C . LYS A 1 118 ? 5.947 18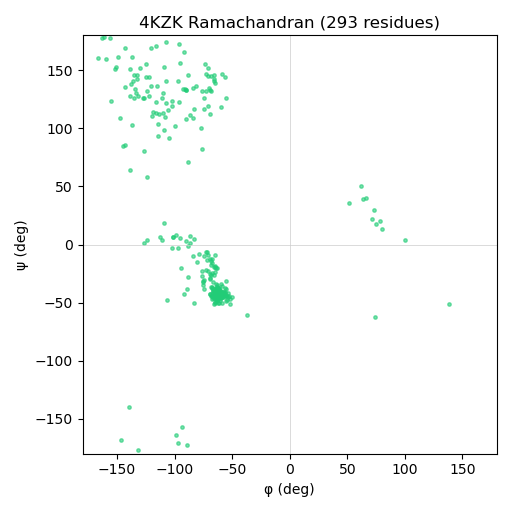.067 75.952 1.00 19.06 114 LYS A C 1
ATOM 607 O O . LYS A 1 118 ? 4.894 18.692 76.058 1.00 18.77 114 LYS A O 1
ATOM 613 N N . LEU A 1 119 ? 6.580 17.822 74.806 1.00 17.58 115 LEU A N 1
ATOM 614 C CA . LEU A 1 119 ? 6.162 18.393 73.521 1.00 15.91 115 LEU A CA 1
ATOM 615 C C . LEU A 1 119 ? 5.865 17.301 72.488 1.00 15.13 115 LEU A C 1
ATOM 616 O O . LEU A 1 119 ? 6.716 16.452 72.213 1.00 15.88 115 LEU A O 1
ATOM 621 N N . MET A 1 120 ? 4.670 17.383 71.891 1.00 14.14 116 MET A N 1
ATOM 622 C CA . MET A 1 120 ? 4.213 16.498 70.819 1.00 13.60 116 MET A CA 1
ATOM 623 C C . MET A 1 120 ? 3.611 17.353 69.705 1.00 12.18 116 MET A C 1
ATOM 624 O O . MET A 1 120 ? 3.037 18.388 69.981 1.00 11.73 116 MET A O 1
ATOM 629 N N . SER A 1 121 ? 3.788 16.922 68.463 1.00 11.71 117 SER A N 1
ATOM 630 C CA . SER A 1 121 ? 3.190 17.615 67.309 1.00 10.69 117 SER A CA 1
ATOM 631 C C . SER A 1 121 ? 2.072 16.790 66.702 1.00 10.55 117 SER A C 1
ATOM 632 O O . SER A 1 121 ? 2.047 15.549 66.792 1.00 11.27 117 SER A O 1
ATOM 635 N N . VAL A 1 122 ? 1.136 17.489 66.082 1.00 9.44 118 VAL A N 1
ATOM 636 C CA . VAL A 1 122 ? 0.032 16.846 65.370 1.00 8.98 118 VAL A CA 1
ATOM 637 C C . VAL A 1 122 ? -0.146 17.572 64.040 1.00 8.46 118 VAL A C 1
ATOM 638 O O . VAL A 1 122 ? -0.018 18.804 63.969 1.00 7.92 118 VAL A O 1
ATOM 642 N N . ASP A 1 123 ? -0.426 16.778 63.005 1.00 8.38 119 ASP A N 1
ATOM 643 C CA . ASP A 1 123 ? -0.705 17.202 61.628 1.00 8.06 119 ASP A CA 1
ATOM 644 C C . ASP A 1 123 ? 0.523 17.658 60.877 1.00 8.44 119 ASP A C 1
ATOM 645 O O . ASP A 1 123 ? 0.895 17.033 59.907 1.00 8.98 119 ASP A O 1
ATOM 650 N N . ASP A 1 124 ? 1.157 18.722 61.356 1.00 8.27 120 ASP A N 1
ATOM 651 C CA . ASP A 1 124 ? 2.243 19.378 60.669 1.00 8.99 120 ASP A CA 1
ATOM 652 C C . ASP A 1 124 ? 3.509 19.184 61.482 1.00 9.58 120 ASP A C 1
ATOM 653 O O . ASP A 1 124 ? 3.650 19.736 62.567 1.00 9.80 120 ASP A O 1
ATOM 658 N N . GLN A 1 125 ? 4.446 18.407 60.941 1.00 10.68 121 GLN A N 1
ATOM 659 C CA . GLN A 1 125 ? 5.629 17.995 61.692 1.00 11.91 121 GLN A CA 1
ATOM 660 C C . GLN A 1 125 ? 6.643 19.120 61.809 1.00 12.38 121 GLN A C 1
ATOM 661 O O . GLN A 1 125 ? 6.988 19.761 60.818 1.00 12.38 121 GLN A O 1
ATOM 667 N N . LEU A 1 126 ? 7.146 19.341 63.025 1.00 12.85 122 LEU A N 1
ATOM 668 C CA . LEU A 1 126 ? 8.116 20.409 63.270 1.00 13.69 122 LEU A CA 1
ATOM 669 C C . LEU A 1 126 ? 9.469 20.038 62.636 1.00 15.52 122 LEU A C 1
ATOM 670 O O . LEU A 1 126 ? 9.843 18.856 62.607 1.00 16.23 122 LEU A O 1
ATOM 675 N N . VAL A 1 127 ? 10.185 21.041 62.128 1.00 16.68 123 VAL A N 1
ATOM 676 C CA . VAL A 1 127 ? 11.466 20.817 61.434 1.00 18.58 123 VAL A CA 1
ATOM 677 C C . VAL A 1 127 ? 12.505 21.834 61.853 1.00 20.00 123 VAL A C 1
ATOM 678 O O . VAL A 1 127 ? 12.183 22.895 62.398 1.00 19.57 123 VAL A O 1
ATOM 682 N N . ASP A 1 128 ? 13.761 21.488 61.590 1.00 22.02 124 ASP A N 1
ATOM 683 C CA . ASP A 1 128 ? 14.884 22.375 61.869 1.00 24.10 124 ASP A CA 1
ATOM 684 C C . ASP A 1 128 ? 15.188 23.286 60.672 1.00 25.67 124 ASP A C 1
ATOM 685 O O . ASP A 1 128 ? 14.447 23.307 59.684 1.00 24.90 124 ASP A O 1
ATOM 690 N N . GLY A 1 129 ? 16.292 24.026 60.753 1.00 28.14 125 GLY A N 1
ATOM 691 C CA . GLY A 1 129 ? 16.621 25.045 59.755 1.00 30.22 125 GLY A CA 1
ATOM 692 C C . GLY A 1 129 ? 16.979 24.521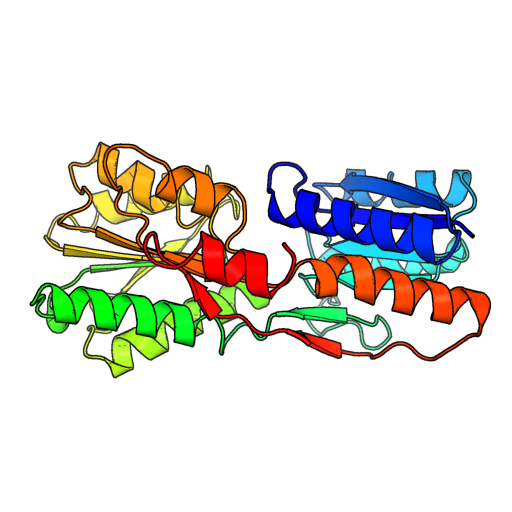 58.377 1.00 32.64 125 GLY A C 1
ATOM 693 O O . GLY A 1 129 ? 17.041 25.300 57.420 1.00 34.55 125 GLY A O 1
ATOM 694 N N . ARG A 1 130 ? 17.249 23.219 58.273 1.00 33.71 126 ARG A N 1
ATOM 695 C CA . ARG A 1 130 ? 17.441 22.554 56.979 1.00 35.29 126 ARG A CA 1
ATOM 696 C C . ARG A 1 130 ? 16.236 21.774 56.502 1.00 33.77 126 ARG A C 1
ATOM 697 O O . ARG A 1 130 ? 16.328 21.040 55.498 1.00 34.95 126 ARG A O 1
ATOM 705 N N . GLY A 1 131 ? 15.133 21.902 57.234 1.00 30.72 127 GLY A N 1
ATOM 706 C CA . GLY A 1 131 ? 13.901 21.211 56.904 1.00 29.17 127 GLY A CA 1
ATOM 707 C C . GLY A 1 131 ? 13.835 19.754 57.332 1.00 28.93 127 GLY A C 1
ATOM 708 O O . GLY A 1 131 ? 12.940 19.030 56.893 1.00 28.60 127 GLY A O 1
ATOM 709 N N . ALA A 1 132 ? 14.755 19.321 58.194 1.00 29.39 128 ALA A N 1
ATOM 710 C CA . ALA A 1 132 ? 14.749 17.948 58.710 1.00 29.64 128 ALA A CA 1
ATOM 711 C C . ALA A 1 132 ? 13.799 17.842 59.904 1.00 27.14 128 ALA A C 1
ATOM 712 O O . ALA A 1 132 ? 13.841 18.681 60.792 1.00 26.70 128 ALA A O 1
ATOM 714 N N . PRO A 1 133 ? 12.954 16.796 59.950 1.00 26.83 129 PRO A N 1
ATOM 715 C CA . PRO A 1 133 ? 12.076 16.665 61.125 1.00 25.54 129 PRO A CA 1
ATOM 716 C C . PRO A 1 133 ? 12.808 16.616 62.469 1.00 26.06 129 PRO A C 1
ATOM 717 O O . PRO A 1 133 ? 13.904 16.062 62.551 1.00 27.96 129 PRO A O 1
ATOM 721 N N . LEU A 1 134 ? 12.211 17.201 63.506 1.00 24.57 130 LEU A N 1
ATOM 722 C CA . LEU A 1 134 ? 12.755 17.123 64.861 1.00 25.72 130 LEU A CA 1
ATOM 723 C C . LEU A 1 134 ? 12.628 15.694 65.387 1.00 26.64 130 LEU A C 1
ATOM 724 O O . LEU A 1 134 ? 11.532 15.215 65.636 1.00 25.65 130 LEU A O 1
ATOM 729 N N . ALA A 1 135 ? 13.758 15.017 65.575 1.00 28.44 131 ALA A N 1
ATOM 730 C CA . ALA A 1 135 ? 13.747 13.589 65.924 1.00 30.05 131 ALA A CA 1
ATOM 731 C C . ALA A 1 135 ? 13.177 13.257 67.314 1.00 29.99 131 ALA A C 1
ATOM 732 O O . ALA A 1 135 ? 12.721 12.136 67.546 1.00 31.89 131 ALA A O 1
ATOM 734 N N . ASP A 1 136 ? 13.218 14.217 68.232 1.00 30.09 132 ASP A N 1
ATOM 735 C CA . ASP A 1 136 ? 12.807 14.009 69.624 1.00 30.31 132 ASP A CA 1
ATOM 736 C C . ASP A 1 136 ? 11.346 14.417 69.890 1.00 27.12 132 ASP A C 1
ATOM 737 O O . ASP A 1 136 ? 10.882 14.395 71.038 1.00 27.33 132 ASP A O 1
ATOM 742 N N . VAL A 1 137 ? 10.620 14.784 68.842 1.00 23.21 133 VAL A N 1
ATOM 743 C CA . VAL A 1 137 ? 9.233 15.200 69.013 1.00 20.73 133 VAL A CA 1
ATOM 744 C C . VAL A 1 137 ? 8.318 14.145 68.413 1.00 19.10 133 VAL A C 1
ATOM 745 O O . VAL A 1 137 ? 8.329 13.930 67.198 1.00 19.67 133 VAL A O 1
ATOM 749 N N . PRO A 1 138 ? 7.549 13.463 69.263 1.00 18.15 134 PRO A N 1
ATOM 750 C CA . PRO A 1 138 ? 6.616 12.478 68.714 1.00 17.25 134 PRO A CA 1
ATOM 751 C C . PRO A 1 138 ? 5.564 13.200 67.895 1.00 15.20 134 PRO A C 1
ATOM 752 O O . PRO A 1 138 ? 5.126 14.285 68.283 1.00 14.58 134 PRO A O 1
ATOM 756 N N . HIS A 1 139 ? 5.196 12.588 66.777 1.00 14.36 135 HIS A N 1
ATOM 757 C CA . HIS A 1 139 ? 4.321 13.212 65.793 1.00 13.17 135 HIS A CA 1
ATOM 758 C C . HIS A 1 139 ? 3.198 12.284 65.357 1.00 13.16 135 HIS A C 1
ATOM 759 O O . HIS A 1 139 ? 3.400 11.084 65.211 1.00 14.16 135 HIS A O 1
ATOM 766 N N . MET A 1 140 ? 2.020 12.841 65.140 1.00 12.28 136 MET A N 1
ATOM 767 C CA . MET A 1 140 ? 0.951 12.121 64.466 1.00 12.27 136 MET A CA 1
ATOM 768 C C . MET A 1 140 ? 0.440 12.962 63.328 1.00 11.21 136 MET A C 1
ATOM 769 O O . MET A 1 140 ? 0.112 14.137 63.532 1.00 10.78 136 MET A O 1
ATOM 774 N N . GLY A 1 141 ? 0.420 12.389 62.128 1.00 11.15 137 GLY A N 1
ATOM 775 C CA . GLY A 1 141 ? -0.158 13.064 60.969 1.00 10.48 137 GLY A CA 1
ATOM 776 C C . GLY A 1 141 ? -0.792 12.052 60.064 1.00 10.71 137 GLY A C 1
ATOM 777 O O . GLY A 1 141 ? -0.949 10.891 60.450 1.00 11.24 137 GLY A O 1
ATOM 778 N N . ILE A 1 142 ? -1.145 12.483 58.858 1.00 10.37 138 ILE A N 1
ATOM 779 C CA . ILE A 1 142 ? -1.769 11.590 57.907 1.00 10.91 138 ILE A CA 1
ATOM 780 C C . ILE A 1 142 ? -0.715 11.000 56.972 1.00 11.97 138 ILE A C 1
ATOM 781 O O . ILE A 1 142 ? 0.345 11.596 56.766 1.00 11.83 138 ILE A O 1
ATOM 786 N N . SER A 1 143 ? -1.021 9.840 56.393 1.00 11.09 139 SER A N 1
ATOM 787 C CA . SER A 1 143 ? -0.170 9.253 55.350 1.00 11.98 139 SER A CA 1
ATOM 788 C C . SER A 1 143 ? -0.404 10.004 54.044 1.00 11.07 139 SER A C 1
ATOM 789 O O . SER A 1 143 ? -1.194 9.601 53.196 1.00 10.86 139 SER A O 1
ATOM 792 N N . ALA A 1 144 ? 0.276 11.142 53.909 1.00 10.50 140 ALA A N 1
ATOM 793 C CA . ALA A 1 144 ? -0.117 12.188 52.978 1.00 9.92 140 ALA A CA 1
ATOM 794 C C . ALA A 1 144 ? -0.096 11.794 51.510 1.00 9.77 140 ALA A C 1
ATOM 795 O O . ALA A 1 144 ? -1.033 12.092 50.768 1.00 9.43 140 ALA A O 1
ATOM 797 N N . TYR A 1 145 ? 0.967 11.117 51.090 1.00 10.34 141 TYR A N 1
ATOM 798 C CA . TYR A 1 145 ? 1.063 10.698 49.706 1.00 10.74 141 TYR A CA 1
ATOM 799 C C . TYR A 1 145 ? -0.044 9.721 49.352 1.00 10.89 141 TYR A C 1
ATOM 800 O O . TYR A 1 145 ? -0.714 9.896 48.326 1.00 10.55 141 TYR A O 1
ATOM 809 N N . ARG A 1 146 ? -0.265 8.717 50.203 1.00 11.84 142 ARG A N 1
ATOM 810 C CA . ARG A 1 146 ? -1.321 7.741 49.953 1.00 12.72 142 ARG A CA 1
ATOM 811 C C . ARG A 1 146 ? -2.706 8.372 49.955 1.00 11.55 142 ARG A C 1
ATOM 812 O O . ARG A 1 146 ? -3.543 8.020 49.152 1.00 11.65 142 ARG A O 1
ATOM 820 N N . ILE A 1 147 ? -2.925 9.347 50.828 1.00 11.05 143 ILE A N 1
ATOM 821 C CA A ILE A 1 147 ? -4.186 10.094 50.885 0.50 10.39 143 ILE A CA 1
ATOM 822 C CA B ILE A 1 147 ? -4.212 10.019 50.842 0.50 10.38 143 ILE A CA 1
ATOM 823 C C . ILE A 1 147 ? -4.391 10.840 49.566 1.00 10.00 143 ILE A C 1
ATOM 824 O O . ILE A 1 147 ? -5.467 10.834 48.973 1.00 9.66 143 ILE A O 1
ATOM 833 N N . GLY A 1 148 ? -3.347 11.515 49.127 1.00 10.07 144 GLY A N 1
ATOM 834 C CA . GLY A 1 148 ? -3.388 12.147 47.822 1.00 9.89 144 GLY A CA 1
ATOM 835 C C . GLY A 1 148 ? -3.736 11.191 46.688 1.00 10.10 144 GLY A C 1
ATOM 836 O O . GLY A 1 148 ? -4.516 11.538 45.787 1.00 9.96 144 GLY A O 1
ATOM 837 N N . ARG A 1 149 ? -3.125 10.001 46.683 1.00 10.99 145 ARG A N 1
ATOM 838 C CA . ARG A 1 149 ? -3.499 9.009 45.683 1.00 11.73 145 ARG A CA 1
ATOM 839 C C . ARG A 1 149 ? -4.995 8.723 45.712 1.00 11.41 145 ARG A C 1
ATOM 840 O O . ARG A 1 149 ? -5.621 8.568 44.654 1.00 11.77 145 ARG A O 1
ATOM 848 N N . GLN A 1 150 ? -5.542 8.575 46.905 1.00 11.45 146 GLN A N 1
ATOM 849 C CA . GLN A 1 150 ? -6.994 8.383 47.060 1.00 11.50 146 GLN A CA 1
ATOM 850 C C . GLN A 1 150 ? -7.802 9.541 46.490 1.00 10.46 146 GLN A C 1
ATOM 851 O O . GLN A 1 150 ? -8.845 9.328 45.883 1.00 10.65 146 GLN A O 1
ATOM 857 N N . VAL A 1 151 ? -7.332 10.762 46.689 1.00 9.63 147 VAL A N 1
ATOM 858 C CA . VAL A 1 151 ? -8.003 11.915 46.090 1.00 9.03 147 VAL A CA 1
ATOM 859 C C . VAL A 1 151 ? -8.048 11.795 44.562 1.00 9.27 147 VAL A C 1
ATOM 860 O O . VAL A 1 151 ? -9.093 11.948 43.935 1.00 8.89 147 VAL A O 1
ATOM 864 N N . GLY A 1 152 ? -6.900 11.518 43.955 1.00 9.64 148 GLY A N 1
ATOM 865 C CA . GLY A 1 152 ? -6.822 11.407 42.515 1.00 10.27 148 GLY A CA 1
ATOM 866 C C . GLY A 1 152 ? -7.629 10.248 41.973 1.00 10.76 148 GLY A C 1
ATOM 867 O O . GLY A 1 152 ? -8.305 10.386 40.946 1.00 10.73 148 GLY A O 1
ATOM 868 N N . ASP A 1 153 ? -7.629 9.124 42.688 1.00 11.41 149 ASP A N 1
ATOM 869 C CA . ASP A 1 153 ? -8.414 7.973 42.250 1.00 12.35 149 ASP A CA 1
ATOM 870 C C . ASP A 1 153 ? -9.904 8.280 42.262 1.00 11.92 149 ASP A C 1
ATOM 871 O O . ASP A 1 153 ? -10.636 7.899 41.332 1.00 12.13 149 ASP A O 1
ATOM 876 N N . ALA A 1 154 ? -10.350 8.957 43.322 1.00 11.05 150 ALA A N 1
ATOM 877 C CA . ALA A 1 154 ? -11.771 9.357 43.471 1.00 10.79 150 ALA A CA 1
ATOM 878 C C . ALA A 1 154 ? -12.169 10.252 42.305 1.00 10.55 150 ALA A C 1
ATOM 879 O O . ALA A 1 154 ? -13.212 10.072 41.696 1.00 10.90 150 ALA A O 1
ATOM 881 N N . ILE A 1 155 ? -11.325 11.225 41.993 1.00 10.09 151 ILE A N 1
ATOM 882 C CA . ILE A 1 155 ? -11.598 12.148 40.923 1.00 10.24 151 ILE A CA 1
ATOM 883 C C . ILE A 1 155 ? -11.664 11.397 39.587 1.00 10.76 151 ILE A C 1
ATOM 884 O O . ILE A 1 155 ? -12.620 11.564 38.820 1.00 11.25 151 ILE A O 1
ATOM 889 N N . ALA A 1 156 ? -10.667 10.549 39.319 1.00 10.91 152 ALA A N 1
ATOM 890 C CA . ALA A 1 156 ? -10.597 9.775 38.060 1.00 11.73 152 ALA A CA 1
ATOM 891 C C . ALA A 1 156 ? -11.841 8.914 37.869 1.00 12.33 152 ALA A C 1
ATOM 892 O O . ALA A 1 156 ? -12.395 8.816 36.753 1.00 12.78 152 ALA A O 1
ATOM 894 N N . ALA A 1 157 ? -12.281 8.277 38.948 1.00 12.29 153 ALA A N 1
ATOM 895 C CA . ALA A 1 157 ? -13.462 7.401 38.882 1.00 12.90 153 ALA A CA 1
ATOM 896 C C . ALA A 1 157 ? -14.743 8.160 38.528 1.00 13.04 153 ALA A C 1
ATOM 897 O O . ALA A 1 157 ? -15.583 7.689 37.760 1.00 13.94 153 ALA A O 1
ATOM 899 N N . GLU A 1 158 ? -14.897 9.357 39.072 1.00 12.55 154 GLU A N 1
ATOM 900 C CA . GLU A 1 158 ? -16.108 10.143 38.800 1.00 13.03 154 GLU A CA 1
ATOM 901 C C . GLU A 1 158 ? -16.041 10.713 37.386 1.00 13.75 154 GLU A C 1
ATOM 902 O O . GLU A 1 158 ? -17.042 10.772 36.672 1.00 14.05 154 GLU A O 1
ATOM 908 N N . ALA A 1 159 ? -14.854 11.136 36.973 1.00 14.29 155 ALA A N 1
ATOM 909 C CA . ALA A 1 159 ? -14.676 11.606 35.603 1.00 15.16 155 ALA A CA 1
ATOM 910 C C . ALA A 1 159 ? -15.058 10.503 34.612 1.00 16.46 155 ALA A C 1
ATOM 911 O O . ALA A 1 159 ? -15.749 10.761 33.633 1.00 17.42 155 ALA A O 1
ATOM 913 N N . LYS A 1 160 ? -14.605 9.284 34.879 1.00 17.25 156 LYS A N 1
ATOM 914 C CA . LYS A 1 160 ? -14.919 8.126 34.047 1.00 19.11 156 LYS A CA 1
ATOM 915 C C . LYS A 1 160 ? -16.413 7.857 34.034 1.00 19.68 156 LYS A C 1
ATOM 916 O O . LYS A 1 160 ? -16.981 7.614 32.971 1.00 20.33 156 LYS A O 1
ATOM 922 N N . ARG A 1 161 ? -17.057 7.904 35.201 1.00 19.50 157 ARG A N 1
ATOM 923 C CA . ARG A 1 161 ? -18.506 7.711 35.257 1.00 20.47 157 ARG A CA 1
ATOM 924 C C . ARG A 1 161 ? -19.243 8.702 34.335 1.00 20.80 157 ARG A C 1
ATOM 925 O O . ARG A 1 161 ? -20.224 8.341 33.679 1.00 22.07 157 ARG A O 1
ATOM 933 N N . ARG A 1 162 ? -18.746 9.941 34.271 1.00 19.99 158 ARG A N 1
ATOM 934 C CA . ARG A 1 162 ? -19.344 10.997 33.434 1.00 20.21 158 ARG A CA 1
ATOM 935 C C . ARG A 1 162 ? -18.991 10.906 31.953 1.00 21.00 158 ARG A C 1
ATOM 936 O O . ARG A 1 162 ? -19.545 11.655 31.142 1.00 22.00 158 ARG A O 1
ATOM 944 N N . GLY A 1 163 ? -18.065 10.018 31.604 1.00 21.13 159 GLY A N 1
ATOM 945 C CA . GLY A 1 163 ? -17.640 9.847 30.219 1.00 21.59 159 GLY A CA 1
ATOM 946 C C . GLY A 1 163 ? -16.672 10.910 29.737 1.00 21.22 159 GLY A C 1
ATOM 947 O O . GLY A 1 163 ? -16.512 11.122 28.533 1.00 22.53 159 GLY A O 1
ATOM 948 N N . TRP A 1 164 ? -16.026 11.581 30.685 1.00 19.31 160 TRP A N 1
ATOM 949 C CA . TRP A 1 164 ? -15.048 12.604 30.365 1.00 18.79 160 TRP A CA 1
ATOM 950 C C . TRP A 1 164 ? -13.847 11.960 29.671 1.00 18.92 160 TRP A C 1
ATOM 951 O O . TRP A 1 164 ? -13.461 10.846 29.994 1.00 18.96 160 TRP A O 1
ATOM 962 N N . ASN A 1 165 ? -13.278 12.646 28.695 1.00 19.36 161 ASN A N 1
ATOM 963 C CA . ASN A 1 165 ? -12.004 12.255 28.133 1.00 19.84 161 ASN A CA 1
ATOM 964 C C . ASN A 1 165 ? -10.893 12.825 29.015 1.00 19.23 161 ASN A C 1
ATOM 965 O O . ASN A 1 165 ? -10.691 14.032 29.021 1.00 18.98 161 ASN A O 1
ATOM 970 N N . PRO A 1 166 ? -10.179 11.962 29.769 1.00 19.11 162 PRO A N 1
ATOM 971 C CA . PRO A 1 166 ? -9.245 12.494 30.762 1.00 18.50 162 PRO A CA 1
ATOM 972 C C . PRO A 1 166 ? -8.079 13.259 30.161 1.00 19.23 162 PRO A C 1
ATOM 973 O O . PRO A 1 166 ? -7.520 14.140 30.827 1.00 18.65 162 PRO A O 1
ATOM 977 N N . ALA A 1 167 ? -7.721 12.943 28.925 1.00 20.59 163 ALA A N 1
ATOM 978 C CA . ALA A 1 167 ? -6.638 13.632 28.247 1.00 21.22 163 ALA A CA 1
ATOM 979 C C . ALA A 1 167 ? -6.938 15.097 27.919 1.00 21.31 163 ALA A C 1
ATOM 980 O O . ALA A 1 167 ? -6.033 15.836 27.559 1.00 21.68 163 ALA A O 1
ATOM 982 N N . GLU A 1 168 ? -8.194 15.511 28.038 1.00 21.29 164 GLU A N 1
ATOM 983 C CA . GLU A 1 168 ? -8.595 16.878 27.714 1.00 21.84 164 GLU A CA 1
ATOM 984 C C . GLU A 1 168 ? -8.999 17.699 28.931 1.00 19.97 164 GLU A C 1
ATOM 985 O O . GLU A 1 168 ? -9.403 18.846 28.784 1.00 20.21 164 GLU A O 1
ATOM 991 N N . VAL A 1 169 ? -8.861 17.129 30.124 1.00 17.86 165 VAL A N 1
ATOM 992 C CA . VAL A 1 169 ? -9.358 17.772 31.354 1.00 16.34 165 VAL A CA 1
ATOM 993 C C . VAL A 1 169 ? -8.282 18.645 31.998 1.00 15.55 165 VAL A C 1
ATOM 994 O O . VAL A 1 169 ? -7.130 18.245 32.123 1.00 15.74 165 VAL A O 1
ATOM 998 N N . GLY A 1 170 ? -8.669 19.858 32.377 1.00 14.70 166 GLY A N 1
ATOM 999 C CA . GLY A 1 170 ? -7.790 20.727 33.150 1.00 14.25 166 GLY A CA 1
ATOM 1000 C C . GLY A 1 170 ? -7.632 20.182 34.558 1.00 13.44 166 GLY A C 1
ATOM 1001 O O . GLY A 1 170 ? -8.615 19.799 35.169 1.00 12.66 166 GLY A O 1
ATOM 1002 N N . VAL A 1 171 ? -6.392 20.160 35.053 1.00 13.44 167 VAL A N 1
ATOM 1003 C CA . VAL A 1 171 ? -6.062 19.648 36.386 1.00 13.21 167 VAL A CA 1
ATOM 1004 C C . VAL A 1 171 ? -5.551 20.815 37.232 1.00 13.22 167 VAL A C 1
ATOM 1005 O O . VAL A 1 171 ? -4.428 21.286 37.048 1.00 13.51 167 VAL A O 1
ATOM 1009 N N . LEU A 1 172 ? -6.415 21.296 38.122 1.00 12.77 168 LEU A N 1
ATOM 1010 C CA . LEU A 1 172 ? -6.070 22.434 38.979 1.00 13.00 168 LEU A CA 1
ATOM 1011 C C . LEU A 1 172 ? -5.434 21.947 40.283 1.00 12.56 168 LEU A C 1
ATOM 1012 O O . LEU A 1 172 ? -6.118 21.420 41.161 1.00 11.67 168 LEU A O 1
ATOM 1017 N N . ARG A 1 173 ? -4.131 22.157 40.421 1.00 12.65 169 ARG A N 1
ATOM 1018 C CA . ARG A 1 173 ? -3.404 21.767 41.620 1.00 12.89 169 ARG A CA 1
ATOM 1019 C C . ARG A 1 173 ? -3.195 22.979 42.522 1.00 12.68 169 ARG A C 1
ATOM 1020 O O . ARG A 1 173 ? -2.315 23.812 42.276 1.00 12.74 169 ARG A O 1
ATOM 1028 N N . LEU A 1 174 ? -4.002 23.074 43.568 1.00 11.99 170 LEU A N 1
ATOM 1029 C CA . LEU A 1 174 ? -3.838 24.145 44.559 1.00 12.41 170 LEU A CA 1
ATOM 1030 C C . LEU A 1 174 ? -2.633 23.817 45.402 1.00 13.01 170 LEU A C 1
ATOM 1031 O O . LEU A 1 174 ? -2.642 22.804 46.113 1.00 14.35 170 LEU A O 1
ATOM 1036 N N . ALA A 1 175 ? -1.605 24.660 45.346 1.00 12.85 171 ALA A N 1
ATOM 1037 C CA . ALA A 1 175 ? -0.308 24.287 45.892 1.00 13.20 171 ALA A CA 1
ATOM 1038 C C . ALA A 1 175 ? 0.114 25.141 47.074 1.00 13.32 171 ALA A C 1
ATOM 1039 O O . ALA A 1 175 ? 0.001 26.376 47.056 1.00 14.02 171 ALA A O 1
ATOM 1041 N N . TYR A 1 176 ? 0.632 24.475 48.093 1.00 12.77 172 TYR A N 1
ATOM 1042 C CA . TYR A 1 176 ? 1.269 25.149 49.212 1.00 12.98 172 TYR A CA 1
ATOM 1043 C C . TYR A 1 176 ? 2.497 24.301 49.531 1.00 13.84 172 TYR A C 1
ATOM 1044 O O . TYR A 1 176 ? 2.603 23.679 50.602 1.00 13.35 172 TYR A O 1
ATOM 1053 N N . ASP A 1 177 ? 3.397 24.276 48.553 1.00 14.88 173 ASP A N 1
ATOM 1054 C CA . ASP A 1 177 ? 4.495 23.318 48.530 1.00 15.78 173 ASP A CA 1
ATOM 1055 C C . ASP A 1 177 ? 5.554 23.537 49.605 1.00 16.25 173 ASP A C 1
ATOM 1056 O O . ASP A 1 177 ? 6.382 22.653 49.835 1.00 16.79 173 ASP A O 1
ATOM 1061 N N . GLN A 1 178 ? 5.520 24.688 50.273 1.00 16.24 174 GLN A N 1
ATOM 1062 C CA . GLN A 1 178 ? 6.457 24.944 51.371 1.00 17.07 174 GLN A CA 1
ATOM 1063 C C . GLN A 1 178 ? 6.206 24.053 52.600 1.00 16.76 174 GLN A C 1
ATOM 1064 O O . GLN A 1 178 ? 7.081 23.918 53.463 1.00 17.62 174 GLN A O 1
ATOM 1070 N N . LEU A 1 179 ? 5.021 23.456 52.691 1.00 14.90 175 LEU A N 1
ATOM 1071 C CA . LEU A 1 179 ? 4.720 22.540 53.788 1.00 14.16 175 LEU A CA 1
ATOM 1072 C C . LEU A 1 179 ? 4.722 21.098 53.281 1.00 13.14 175 LEU A C 1
ATOM 1073 O O . LEU A 1 179 ? 3.875 20.750 52.469 1.00 12.05 175 LEU A O 1
ATOM 1078 N N . PRO A 1 180 ? 5.658 20.254 53.772 1.00 13.18 176 PRO A N 1
ATOM 1079 C CA . PRO A 1 180 ? 5.760 18.907 53.217 1.00 12.99 176 PRO A CA 1
ATOM 1080 C C . PRO A 1 180 ? 4.448 18.127 53.137 1.00 12.16 176 PRO A C 1
ATOM 1081 O O . PRO A 1 180 ? 4.180 17.522 52.107 1.00 12.03 176 PRO A O 1
ATOM 1085 N N . THR A 1 181 ? 3.632 18.134 54.185 1.00 11.39 177 THR A N 1
ATOM 1086 C CA . THR A 1 181 ? 2.412 17.331 54.135 1.00 10.67 177 THR A CA 1
ATOM 1087 C C . THR A 1 181 ? 1.495 17.838 53.035 1.00 10.14 177 THR A C 1
ATOM 1088 O O . THR A 1 181 ? 0.834 17.073 52.359 1.00 9.80 177 THR A O 1
ATOM 1092 N N . ALA A 1 182 ? 1.449 19.147 52.825 1.00 10.09 178 ALA A N 1
ATOM 1093 C CA . ALA A 1 182 ? 0.632 19.681 51.740 1.00 9.91 178 ALA A CA 1
ATOM 1094 C C . ALA A 1 182 ? 1.172 19.292 50.369 1.00 10.55 178 ALA A C 1
ATOM 1095 O O . ALA A 1 182 ? 0.412 18.926 49.478 1.00 10.64 178 ALA A O 1
ATOM 1097 N N . ARG A 1 183 ? 2.489 19.395 50.185 1.00 11.55 179 ARG A N 1
ATOM 1098 C CA . ARG A 1 183 ? 3.123 18.994 48.949 1.00 13.04 179 ARG A CA 1
ATOM 1099 C C . ARG A 1 183 ? 2.856 17.521 48.650 1.00 12.67 179 ARG A C 1
ATOM 1100 O O . ARG A 1 183 ? 2.553 17.156 47.526 1.00 12.83 179 ARG A O 1
ATOM 1108 N N . GLU A 1 184 ? 2.952 16.668 49.665 1.00 12.61 180 GLU A N 1
ATOM 1109 C CA . GLU A 1 184 ? 2.772 15.230 49.440 1.00 13.32 180 GLU A CA 1
ATOM 1110 C C . GLU A 1 184 ? 1.329 14.888 49.037 1.00 12.13 180 GLU A C 1
ATOM 1111 O O . GLU A 1 184 ? 1.101 14.026 48.162 1.00 11.94 180 GLU A O 1
ATOM 1117 N N . ARG A 1 185 ? 0.358 15.572 49.644 1.00 11.05 181 ARG A N 1
ATOM 1118 C CA . ARG A 1 185 ? -1.054 15.374 49.317 1.00 10.39 181 ARG A CA 1
ATOM 1119 C C . ARG A 1 185 ? -1.317 15.700 47.865 1.00 10.52 181 ARG A C 1
ATOM 1120 O O . ARG A 1 185 ? -2.002 14.935 47.184 1.00 10.43 181 ARG A O 1
ATOM 1128 N N . THR A 1 186 ? -0.794 16.830 47.374 1.00 10.74 182 THR A N 1
ATOM 1129 C CA . THR A 1 186 ? -1.069 17.221 45.994 1.00 11.69 182 THR A CA 1
ATOM 1130 C C . THR A 1 186 ? -0.283 16.404 44.986 1.00 11.72 182 THR A C 1
ATOM 1131 O O . THR A 1 186 ? -0.795 16.124 43.903 1.00 11.65 182 THR A O 1
ATOM 1135 N N . THR A 1 187 ? 0.941 16.023 45.333 1.00 12.00 183 THR A N 1
ATOM 1136 C CA . THR A 1 187 ? 1.757 15.135 44.498 1.00 12.63 183 THR A CA 1
ATOM 1137 C C . THR A 1 187 ? 1.072 13.780 44.311 1.00 12.23 183 THR A C 1
ATOM 1138 O O . THR A 1 187 ? 0.994 13.255 43.209 1.00 12.21 183 THR A O 1
ATOM 1142 N N . GLY A 1 188 ? 0.524 13.219 45.390 1.00 11.29 184 GLY A N 1
ATOM 1143 C CA . GLY A 1 188 ? -0.202 11.958 45.269 1.00 11.27 184 GLY A CA 1
ATOM 1144 C C . GLY A 1 188 ? -1.392 12.071 44.351 1.00 10.99 184 GLY A C 1
ATOM 1145 O O . GLY A 1 188 ? -1.641 11.195 43.508 1.00 11.36 184 GLY A O 1
ATOM 1146 N N . ALA A 1 189 ? -2.148 13.161 44.493 1.00 10.36 185 ALA A N 1
ATOM 1147 C CA . ALA A 1 189 ? -3.317 13.360 43.648 1.00 10.22 185 ALA A CA 1
ATOM 1148 C C . ALA A 1 189 ? -2.919 13.479 42.176 1.00 10.74 185 ALA A C 1
ATOM 1149 O O . ALA A 1 189 ? -3.518 12.849 41.291 1.00 10.91 185 ALA A O 1
ATOM 1151 N N . VAL A 1 190 ? -1.902 14.281 41.898 1.00 11.03 186 VAL A N 1
ATOM 1152 C CA . VAL A 1 190 ? -1.441 14.412 40.518 1.00 11.91 186 VAL A CA 1
ATOM 1153 C C . VAL A 1 190 ? -0.970 13.061 39.954 1.00 12.58 186 VAL A C 1
ATOM 1154 O O . VAL A 1 190 ? -1.282 12.711 38.818 1.00 13.14 186 VAL A O 1
ATOM 1158 N N . ASP A 1 191 ? -0.208 12.317 40.750 1.00 12.82 187 ASP A N 1
ATOM 1159 C CA . ASP A 1 191 ? 0.352 11.045 40.291 1.00 13.65 187 ASP A CA 1
ATOM 1160 C C . ASP A 1 191 ? -0.772 10.071 39.984 1.00 13.56 187 ASP A C 1
ATOM 1161 O O . ASP A 1 191 ? -0.748 9.378 38.967 1.00 14.21 187 ASP A O 1
ATOM 1166 N N . ALA A 1 192 ? -1.774 10.007 40.857 1.00 12.66 188 ALA A N 1
ATOM 1167 C CA . ALA A 1 192 ? -2.923 9.134 40.594 1.00 12.77 188 ALA A CA 1
ATOM 1168 C C . ALA A 1 192 ? -3.677 9.560 39.323 1.00 13.09 188 ALA A C 1
ATOM 1169 O O . ALA A 1 192 ? -4.140 8.722 38.552 1.00 13.93 188 ALA A O 1
ATOM 1171 N N . LEU A 1 193 ? -3.794 10.862 39.094 1.00 13.10 189 LEU A N 1
ATOM 1172 C CA . LEU A 1 193 ? -4.501 11.345 37.910 1.00 13.53 189 LEU A CA 1
ATOM 1173 C C . LEU A 1 193 ? -3.715 11.033 36.617 1.00 14.96 189 LEU A C 1
ATOM 1174 O O . LEU A 1 193 ? -4.296 10.599 35.616 1.00 15.49 189 LEU A O 1
ATOM 1179 N N . LYS A 1 194 ? -2.405 11.241 36.640 1.00 15.91 190 LYS A N 1
ATOM 1180 C CA . LYS A 1 194 ? -1.593 10.891 35.474 1.00 17.77 190 LYS A CA 1
ATOM 1181 C C . LYS A 1 194 ? -1.669 9.395 35.176 1.00 18.74 190 LYS A C 1
ATOM 1182 O O . LYS A 1 194 ? -1.727 9.006 34.015 1.00 20.00 190 LYS A O 1
ATOM 1188 N N . ALA A 1 195 ? -1.715 8.576 36.224 1.00 18.71 191 ALA A N 1
ATOM 1189 C CA . ALA A 1 195 ? -1.837 7.103 36.084 1.00 19.89 191 ALA A CA 1
ATOM 1190 C C . ALA A 1 195 ? -3.170 6.688 35.472 1.00 20.20 191 ALA A C 1
ATOM 1191 O O . ALA A 1 195 ? -3.305 5.573 34.954 1.00 22.59 191 ALA A O 1
ATOM 1193 N N . ALA A 1 196 ? -4.146 7.595 35.530 1.00 19.27 192 ALA A N 1
ATOM 1194 C CA . ALA A 1 196 ? -5.487 7.368 35.017 1.00 19.03 192 ALA A CA 1
ATOM 1195 C C . ALA A 1 196 ? -5.700 8.035 33.670 1.00 19.20 192 ALA A C 1
ATOM 1196 O O . ALA A 1 196 ? -6.818 8.069 33.159 1.00 19.62 192 ALA A O 1
ATOM 1198 N N . GLY A 1 197 ? -4.644 8.594 33.095 1.00 19.42 193 GLY A N 1
ATOM 1199 C CA . GLY A 1 197 ? -4.729 9.131 31.743 1.00 20.19 193 GLY A CA 1
ATOM 1200 C C . GLY A 1 197 ? -4.905 10.628 31.614 1.00 19.65 193 GLY A C 1
ATOM 1201 O O . GLY A 1 197 ? -5.028 11.142 30.501 1.00 20.82 193 GLY A O 1
ATOM 1202 N N . PHE A 1 198 ? -4.886 11.343 32.738 1.00 18.64 194 PHE A N 1
ATOM 1203 C CA . PHE A 1 198 ? -4.864 12.800 32.689 1.00 18.22 194 PHE A CA 1
ATOM 1204 C C . PHE A 1 198 ? -3.478 13.222 32.237 1.00 19.14 194 PHE A C 1
ATOM 1205 O O . PHE A 1 198 ? -2.490 12.559 32.559 1.00 19.84 194 PHE A O 1
ATOM 1213 N N . ALA A 1 199 ? -3.415 14.324 31.498 1.00 19.22 195 ALA A N 1
ATOM 1214 C CA . ALA A 1 199 ? -2.195 14.736 30.812 1.00 20.36 195 ALA A CA 1
ATOM 1215 C C . ALA A 1 199 ? -1.334 15.649 31.678 1.00 20.15 195 ALA A C 1
ATOM 1216 O O . ALA A 1 199 ? -1.831 16.616 32.287 1.00 19.29 195 ALA A O 1
ATOM 1218 N N . ALA A 1 200 ? -0.041 15.342 31.735 1.00 21.28 196 ALA A N 1
ATOM 1219 C CA . ALA A 1 200 ? 0.908 16.149 32.483 1.00 21.13 196 ALA A CA 1
ATOM 1220 C C . ALA A 1 200 ? 0.865 17.603 32.003 1.00 20.99 196 ALA A C 1
ATOM 1221 O O . ALA A 1 200 ? 0.957 18.528 32.810 1.00 20.46 196 ALA A O 1
ATOM 1223 N N . ALA A 1 201 ? 0.695 17.790 30.696 1.00 21.49 197 ALA A N 1
ATOM 1224 C CA . ALA A 1 201 ? 0.629 19.124 30.108 1.00 21.53 197 ALA A CA 1
ATOM 1225 C C . ALA A 1 201 ? -0.574 19.949 30.558 1.00 20.54 197 ALA A C 1
ATOM 1226 O O . ALA A 1 201 ? -0.560 21.180 30.432 1.00 21.11 197 ALA A O 1
ATOM 1228 N N . ASN A 1 202 ? -1.603 19.273 31.082 1.00 19.04 198 ASN A N 1
ATOM 1229 C CA . ASN A 1 202 ? -2.824 19.914 31.555 1.00 18.19 198 ASN A CA 1
ATOM 1230 C C . ASN A 1 202 ? -2.857 20.131 33.067 1.00 16.65 198 ASN A C 1
ATOM 1231 O O . ASN A 1 202 ? -3.878 20.550 33.606 1.00 15.29 198 ASN A O 1
ATOM 1236 N N . VAL A 1 203 ? -1.746 19.880 33.752 1.00 16.21 199 VAL A N 1
ATOM 1237 C CA . VAL A 1 203 ? -1.644 20.157 35.184 1.00 15.80 199 VAL A CA 1
ATOM 1238 C C . VAL A 1 203 ? -1.287 21.631 35.359 1.00 15.83 199 VAL A C 1
ATOM 1239 O O . VAL A 1 203 ? -0.241 22.094 34.872 1.00 16.63 199 VAL A O 1
ATOM 1243 N N . VAL A 1 204 ? -2.190 22.368 35.988 1.00 15.56 200 VAL A N 1
ATOM 1244 C CA . VAL A 1 204 ? -2.043 23.800 36.192 1.00 16.08 200 VAL A CA 1
ATOM 1245 C C . VAL A 1 204 ? -1.752 24.060 37.664 1.00 15.88 200 VAL A C 1
ATOM 1246 O O . VAL A 1 204 ? -2.615 23.904 38.526 1.00 15.03 200 VAL A O 1
ATOM 1250 N N . ASP A 1 205 ? -0.530 24.465 37.954 1.00 16.80 201 ASP A N 1
ATOM 1251 C CA . ASP A 1 205 ? -0.167 24.804 39.314 1.00 17.26 201 ASP A CA 1
ATOM 1252 C C . ASP A 1 205 ? -0.803 26.140 39.714 1.00 16.15 201 ASP A C 1
ATOM 1253 O O . ASP A 1 205 ? -0.751 27.122 38.963 1.00 17.25 201 ASP A O 1
ATOM 1258 N N . ALA A 1 206 ? -1.423 26.151 40.890 1.00 14.32 202 ALA A N 1
ATOM 1259 C CA . ALA A 1 206 ? -2.085 27.327 41.441 1.00 14.05 202 ALA A CA 1
ATOM 1260 C C . ALA A 1 206 ? -1.525 27.555 42.852 1.00 13.34 202 ALA A C 1
ATOM 1261 O O . ALA A 1 206 ? -2.151 27.206 43.857 1.00 12.49 202 ALA A O 1
ATOM 1263 N N . PRO A 1 207 ? -0.339 28.180 42.938 1.00 13.60 203 PRO A N 1
ATOM 1264 C CA . PRO A 1 207 ? 0.317 28.399 44.220 1.00 13.41 203 PRO A CA 1
ATOM 1265 C C . PRO A 1 207 ? -0.430 29.411 45.088 1.00 13.59 203 PRO A C 1
ATOM 1266 O O . PRO A 1 207 ? -0.791 30.481 44.633 1.00 13.60 203 PRO A O 1
ATOM 1270 N N . GLU A 1 208 ? -0.643 29.049 46.338 1.00 13.26 204 GLU A N 1
ATOM 1271 C CA . GLU A 1 208 ? -1.417 29.832 47.299 1.00 13.75 204 GLU A CA 1
ATOM 1272 C C . GLU A 1 208 ? -0.550 30.696 48.196 1.00 14.36 204 GLU A C 1
ATOM 1273 O O . GLU A 1 208 ? 0.496 30.247 48.652 1.00 14.63 204 GLU A O 1
ATOM 1279 N N . MET A 1 209 ? -0.998 31.913 48.489 1.00 15.10 205 MET A N 1
ATOM 1280 C CA A MET A 1 209 ? -0.278 32.778 49.416 0.50 15.92 205 MET A CA 1
ATOM 1281 C CA B MET A 1 209 ? -0.271 32.761 49.418 0.50 15.95 205 MET A CA 1
ATOM 1282 C C . MET A 1 209 ? -0.444 32.250 50.839 1.00 15.55 205 MET A C 1
ATOM 1283 O O . MET A 1 209 ? 0.490 32.312 51.637 1.00 15.82 205 MET A O 1
ATOM 1292 N N . THR A 1 210 ? -1.652 31.758 51.131 1.00 15.22 206 THR A N 1
ATOM 1293 C CA . THR A 1 210 ? -2.003 31.180 52.428 1.00 14.83 206 THR A CA 1
ATOM 1294 C C . THR A 1 210 ? -2.770 29.894 52.145 1.00 14.22 206 THR A C 1
ATOM 1295 O O . THR A 1 210 ? -3.518 29.833 51.168 1.00 13.84 206 THR A O 1
ATOM 1299 N N . ALA A 1 211 ? -2.595 28.887 53.004 1.00 14.30 207 ALA A N 1
ATOM 1300 C CA . ALA A 1 211 ? -3.205 27.588 52.834 1.00 13.93 207 ALA A CA 1
ATOM 1301 C C . ALA A 1 211 ? -4.580 27.600 53.497 1.00 13.22 207 ALA A C 1
ATOM 1302 O O . ALA A 1 211 ? -4.786 26.994 54.566 1.00 13.84 207 ALA A O 1
ATOM 1304 N N . ASP A 1 212 ? -5.498 28.327 52.880 1.00 12.12 208 ASP A N 1
ATOM 1305 C CA . ASP A 1 212 ? -6.839 28.503 53.437 1.00 11.59 208 ASP A CA 1
ATOM 1306 C C . ASP A 1 212 ? -7.796 28.835 52.297 1.00 11.24 208 ASP A C 1
ATOM 1307 O O . ASP A 1 212 ? -7.386 28.907 51.136 1.00 10.58 208 ASP A O 1
ATOM 1312 N N . THR A 1 213 ? -9.079 28.994 52.583 1.00 10.51 209 THR A N 1
ATOM 1313 C CA . THR A 1 213 ? -10.036 29.161 51.498 1.00 10.68 209 THR A CA 1
ATOM 1314 C C . THR A 1 213 ? -9.724 30.435 50.699 1.00 11.26 209 THR A C 1
ATOM 1315 O O . THR A 1 213 ? -9.789 30.429 49.478 1.00 10.96 209 THR A O 1
ATOM 1319 N N . GLU A 1 214 ? -9.401 31.522 51.396 1.00 11.78 210 GLU A N 1
ATOM 1320 C CA A GLU A 1 214 ? -9.078 32.778 50.719 0.50 12.34 210 GLU A CA 1
ATOM 1321 C CA B GLU A 1 214 ? -9.079 32.768 50.718 0.50 12.56 210 GLU A CA 1
ATOM 1322 C C . GLU A 1 214 ? -7.898 32.601 49.763 1.00 12.14 210 GLU A C 1
ATOM 1323 O O . GLU A 1 214 ? -7.952 33.035 48.613 1.00 12.34 210 GLU A O 1
ATOM 1334 N N . GLY A 1 215 ? -6.835 31.971 50.252 1.00 11.86 211 GLY A N 1
ATOM 1335 C CA . GLY A 1 215 ? -5.648 31.733 49.410 1.00 11.59 211 GLY A CA 1
ATOM 1336 C C . GLY A 1 215 ? -5.945 30.909 48.166 1.00 11.44 211 GLY A C 1
ATOM 1337 O O . GLY A 1 215 ? -5.467 31.203 47.063 1.00 11.80 211 GLY A O 1
ATOM 1338 N N . ALA A 1 216 ? -6.737 29.862 48.351 1.00 10.95 212 ALA A N 1
ATOM 1339 C CA . ALA A 1 216 ? -7.139 29.006 47.260 1.00 10.48 212 ALA A CA 1
ATOM 1340 C C . ALA A 1 216 ? -8.040 29.725 46.263 1.00 10.79 212 ALA A C 1
ATOM 1341 O O . ALA A 1 216 ? -7.886 29.524 45.077 1.00 10.94 212 ALA A O 1
ATOM 1343 N N . PHE A 1 217 ? -9.023 30.487 46.769 1.00 10.99 213 PHE A N 1
ATOM 1344 C CA . PHE A 1 217 ? -9.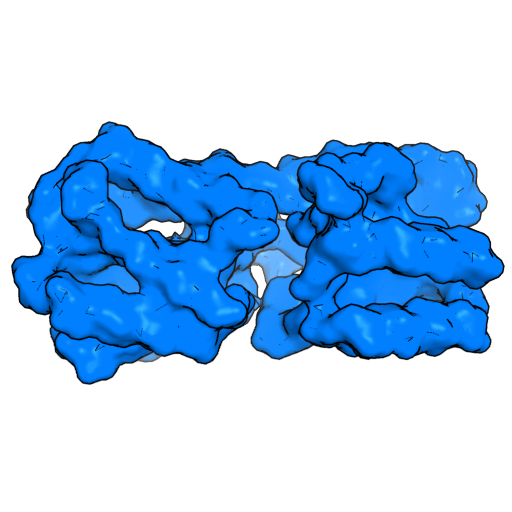948 31.243 45.929 1.00 11.82 213 PHE A CA 1
ATOM 1345 C C . PHE A 1 217 ? -9.150 32.165 45.001 1.00 12.53 213 PHE A C 1
ATOM 1346 O O . PHE A 1 217 ? -9.363 32.197 43.786 1.00 13.02 213 PHE A O 1
ATOM 1354 N N . ASN A 1 218 ? -8.206 32.896 45.581 1.00 13.14 214 ASN A N 1
ATOM 1355 C CA . ASN A 1 218 ? -7.378 33.799 44.774 1.00 14.06 214 ASN A CA 1
ATOM 1356 C C . ASN A 1 218 ? -6.476 33.079 43.793 1.00 14.06 214 ASN A C 1
ATOM 1357 O O . ASN A 1 218 ? -6.342 33.486 42.647 1.00 14.54 214 ASN A O 1
ATOM 1362 N N . ALA A 1 219 ? -5.826 32.015 44.232 1.00 13.26 215 ALA A N 1
ATOM 1363 C CA . ALA A 1 219 ? -4.961 31.275 43.328 1.00 13.25 215 ALA A CA 1
ATOM 1364 C C . ALA A 1 219 ? -5.737 30.616 42.194 1.00 13.40 215 ALA A C 1
ATOM 1365 O O . ALA A 1 219 ? -5.278 30.576 41.066 1.00 13.54 215 ALA A O 1
ATOM 1367 N N . ALA A 1 220 ? -6.920 30.090 42.491 1.00 12.95 216 ALA A N 1
ATOM 1368 C CA . ALA A 1 220 ? -7.719 29.421 41.451 1.00 13.50 216 ALA A CA 1
ATOM 1369 C C . ALA A 1 220 ? -8.150 30.412 40.379 1.00 14.56 216 ALA A C 1
ATOM 1370 O O . ALA A 1 220 ? -8.068 30.106 39.193 1.00 15.14 216 ALA A O 1
ATOM 1372 N N . ASN A 1 221 ? -8.581 31.600 40.797 1.00 15.43 217 ASN A N 1
ATOM 1373 C CA . ASN A 1 221 ? -9.031 32.613 39.856 1.00 16.87 217 ASN A CA 1
ATOM 1374 C C . ASN A 1 221 ? -7.914 33.019 38.903 1.00 17.50 217 ASN A C 1
ATOM 1375 O O . ASN A 1 221 ? -8.163 33.208 37.711 1.00 18.51 217 ASN A O 1
ATOM 1380 N N . ILE A 1 222 ? -6.693 33.117 39.421 1.00 17.53 218 ILE A N 1
ATOM 1381 C CA . ILE A 1 222 ? -5.544 33.416 38.569 1.00 18.17 218 ILE A CA 1
ATOM 1382 C C . ILE A 1 222 ? -5.360 32.322 37.514 1.00 18.75 218 ILE A C 1
ATOM 1383 O O . ILE A 1 222 ? -5.126 32.607 36.337 1.00 19.69 218 ILE A O 1
ATOM 1388 N N . ALA A 1 223 ? -5.491 31.071 37.933 1.00 17.71 219 ALA A N 1
ATOM 1389 C CA . ALA A 1 223 ? -5.313 29.941 37.030 1.00 18.05 219 ALA A CA 1
ATOM 1390 C C . ALA A 1 223 ? -6.422 29.853 35.983 1.00 18.67 219 ALA A C 1
ATOM 1391 O O . ALA A 1 223 ? -6.155 29.583 34.806 1.00 19.30 219 ALA A O 1
ATOM 1393 N N . PHE A 1 224 ? -7.674 30.029 36.411 1.00 18.74 220 PHE A N 1
ATOM 1394 C CA . PHE A 1 224 ? -8.792 29.956 35.459 1.00 19.80 220 PHE A CA 1
ATOM 1395 C C . PHE A 1 224 ? -8.662 31.021 34.388 1.00 21.22 220 PHE A C 1
ATOM 1396 O O . PHE A 1 224 ? -8.924 30.764 33.209 1.00 21.48 220 PHE A O 1
ATOM 1404 N N . THR A 1 225 ? -8.255 32.218 34.776 1.00 22.05 221 THR A N 1
ATOM 1405 C CA . THR A 1 225 ? -8.051 33.283 33.793 1.00 23.34 221 THR A CA 1
ATOM 1406 C C . THR A 1 225 ? -7.034 32.915 32.711 1.00 24.34 221 THR A C 1
ATOM 1407 O O . THR A 1 225 ? -7.244 33.237 31.541 1.00 24.84 221 THR A O 1
ATOM 1411 N N . LYS A 1 226 ? -5.937 32.262 33.089 1.00 24.28 222 LYS A N 1
ATOM 1412 C CA . LYS A 1 226 ? -4.922 31.858 32.104 1.00 25.37 222 LYS A CA 1
ATOM 1413 C C . LYS A 1 226 ? -5.296 30.658 31.255 1.00 25.23 222 LYS A C 1
ATOM 1414 O O . LYS A 1 226 ? -4.729 30.477 30.185 1.00 25.77 222 LYS A O 1
ATOM 1420 N N . HIS A 1 227 ? -6.216 29.822 31.730 1.00 24.01 223 HIS A N 1
ATOM 1421 C CA . HIS A 1 227 ? -6.518 28.563 31.049 1.00 24.44 223 HIS A CA 1
ATOM 1422 C C . HIS A 1 227 ? -7.989 28.446 30.697 1.00 25.37 223 HIS A C 1
ATOM 1423 O O . HIS A 1 227 ? -8.666 27.487 31.075 1.00 25.67 223 HIS A O 1
ATOM 1430 N N . ARG A 1 228 ? -8.475 29.417 29.931 1.00 26.26 224 ARG A N 1
ATOM 1431 C CA . ARG A 1 228 ? -9.871 29.446 29.495 1.00 27.10 224 ARG A CA 1
ATOM 1432 C C . ARG A 1 228 ? -10.189 28.377 28.438 1.00 27.68 224 ARG A C 1
ATOM 1433 O O . ARG A 1 228 ? -11.348 28.209 28.053 1.00 28.57 224 ARG A O 1
ATOM 1435 N N . ASN A 1 229 ? -9.159 27.676 27.966 1.00 27.67 225 ASN A N 1
ATOM 1436 C CA . ASN A 1 229 ? -9.294 26.613 26.956 1.00 28.84 225 ASN A CA 1
ATOM 1437 C C . ASN A 1 229 ? -9.997 25.331 27.431 1.00 27.07 225 ASN A C 1
ATOM 1438 O O . ASN A 1 229 ? -10.563 24.592 26.623 1.00 27.56 225 ASN A O 1
ATOM 1443 N N . PHE A 1 230 ? -9.950 25.054 28.731 1.00 24.54 226 PHE A N 1
ATOM 1444 C CA . PHE A 1 230 ? -10.534 23.822 29.270 1.00 23.05 226 PHE A CA 1
ATOM 1445 C C . PHE A 1 230 ? -12.031 23.953 29.474 1.00 23.05 226 PHE A C 1
ATOM 1446 O O . PHE A 1 230 ? -12.507 24.968 29.973 1.00 23.39 226 PHE A O 1
ATOM 1454 N N . ARG A 1 231 ? -12.774 22.919 29.092 1.00 22.73 227 ARG A N 1
ATOM 1455 C CA . ARG A 1 231 ? -14.204 22.872 29.358 1.00 23.16 227 ARG A CA 1
ATOM 1456 C C . ARG A 1 231 ? -14.451 22.167 30.693 1.00 21.03 227 ARG A C 1
ATOM 1457 O O . ARG A 1 231 ? -15.267 22.605 31.516 1.00 21.79 227 ARG A O 1
ATOM 1465 N N . HIS A 1 232 ? -13.724 21.077 30.903 1.00 18.90 228 HIS A N 1
ATOM 1466 C CA . HIS A 1 232 ? -13.844 20.290 32.105 1.00 17.39 228 HIS A CA 1
ATOM 1467 C C . HIS A 1 232 ? -12.634 20.494 32.983 1.00 15.57 228 HIS A C 1
ATOM 1468 O O . HIS A 1 232 ? -11.490 20.547 32.484 1.00 15.20 228 HIS A O 1
ATOM 1475 N N . TRP A 1 233 ? -12.889 20.562 34.289 1.00 13.91 229 TRP A N 1
ATOM 1476 C CA . TRP A 1 233 ? -11.832 20.698 35.293 1.00 12.75 229 TRP A CA 1
ATOM 1477 C C . TRP A 1 233 ? -11.947 19.708 36.423 1.00 11.86 229 TRP A C 1
ATOM 1478 O O . TRP A 1 233 ? -13.040 19.301 36.783 1.00 11.48 229 TRP A O 1
ATOM 1489 N N . VAL A 1 234 ? -10.803 19.383 37.013 1.00 11.47 230 VAL A N 1
ATOM 1490 C CA . VAL A 1 234 ? -10.760 18.738 38.318 1.00 10.89 230 VAL A CA 1
ATOM 1491 C C . VAL A 1 234 ? -9.882 19.600 39.215 1.00 10.55 230 VAL A C 1
ATOM 1492 O O . VAL A 1 234 ? -9.038 20.378 38.723 1.00 11.20 230 VAL A O 1
ATOM 1496 N N . ALA A 1 235 ? -10.099 19.499 40.523 1.00 9.84 231 ALA A N 1
ATOM 1497 C CA . ALA A 1 235 ? -9.358 20.340 41.442 1.00 9.87 231 ALA A CA 1
ATOM 1498 C C . ALA A 1 235 ? -9.188 19.663 42.773 1.00 9.58 231 ALA A C 1
ATOM 1499 O O . ALA A 1 235 ? -10.020 18.857 43.187 1.00 9.73 231 ALA A O 1
ATOM 1501 N N . PHE A 1 236 ? -8.123 20.033 43.464 1.00 9.92 232 PHE A N 1
ATOM 1502 C CA . PHE A 1 236 ? -7.821 19.493 44.771 1.00 9.59 232 PHE A CA 1
ATOM 1503 C C . PHE A 1 236 ? -6.751 20.350 45.392 1.00 10.07 232 PHE A C 1
ATOM 1504 O O . PHE A 1 236 ? -5.986 21.026 44.706 1.00 9.66 232 PHE A O 1
ATOM 1512 N N . GLY A 1 237 ? -6.652 20.259 46.697 1.00 10.56 233 GLY A N 1
ATOM 1513 C CA . GLY A 1 237 ? -5.624 20.981 47.421 1.00 10.85 233 GLY A CA 1
ATOM 1514 C C . GLY A 1 237 ? -5.024 20.161 48.533 1.00 10.85 233 GLY A C 1
ATOM 1515 O O . GLY A 1 237 ? -4.745 18.955 48.389 1.00 13.57 233 GLY A O 1
ATOM 1516 N N . SER A 1 238 ? -4.784 20.808 49.646 1.00 9.61 234 SER A N 1
ATOM 1517 C CA . SER A 1 238 ? -4.256 20.138 50.815 1.00 9.37 234 SER A CA 1
ATOM 1518 C C . SER A 1 238 ? -5.370 19.708 51.766 1.00 8.46 234 SER A C 1
ATOM 1519 O O . SER A 1 238 ? -5.156 18.847 52.608 1.00 8.30 234 SER A O 1
ATOM 1522 N N . ASN A 1 239 ? -6.542 20.332 51.646 1.00 7.70 235 ASN A N 1
ATOM 1523 C CA . ASN A 1 239 ? -7.657 20.038 52.545 1.00 7.56 235 ASN A CA 1
ATOM 1524 C C . ASN A 1 239 ? -8.967 20.506 51.940 1.00 7.22 235 ASN A C 1
ATOM 1525 O O . ASN A 1 239 ? -8.995 21.059 50.844 1.00 7.11 235 ASN A O 1
ATOM 1530 N N . ASP A 1 240 ? -10.067 20.271 52.661 1.00 7.03 236 ASP A N 1
ATOM 1531 C CA . ASP A 1 240 ? -11.387 20.715 52.212 1.00 7.09 236 ASP A CA 1
ATOM 1532 C C . ASP A 1 240 ? -11.452 22.226 52.011 1.00 7.39 236 ASP A C 1
ATOM 1533 O O . ASP A 1 240 ? -12.074 22.714 51.047 1.00 7.57 236 ASP A O 1
ATOM 1538 N N . ASP A 1 241 ? -10.854 22.971 52.928 1.00 7.95 237 ASP A N 1
ATOM 1539 C CA . ASP A 1 241 ? -10.942 24.420 52.903 1.00 8.77 237 ASP A CA 1
ATOM 1540 C C . ASP A 1 241 ? -10.359 25.020 51.635 1.00 8.50 237 ASP A C 1
ATOM 1541 O O . ASP A 1 241 ? -10.985 25.854 50.991 1.00 8.76 237 ASP A O 1
ATOM 1546 N N . THR A 1 242 ? -9.169 24.567 51.266 1.00 8.16 238 THR A N 1
ATOM 1547 C CA . THR A 1 242 ? -8.515 25.029 50.056 1.00 8.27 238 THR A CA 1
ATOM 1548 C C . THR A 1 242 ? -9.299 24.550 48.840 1.00 8.21 238 THR A C 1
ATOM 1549 O O . THR A 1 242 ? -9.604 25.331 47.970 1.00 8.71 238 THR A O 1
ATOM 1553 N N . THR A 1 243 ? -9.681 23.284 48.817 1.00 8.07 239 THR A N 1
ATOM 1554 C CA . THR A 1 243 ? -10.451 22.729 47.714 1.00 7.94 239 THR A CA 1
ATOM 1555 C C . THR A 1 243 ? -11.697 23.527 47.425 1.00 8.18 239 THR A C 1
ATOM 1556 O O . THR A 1 243 ? -12.006 23.831 46.262 1.00 8.12 239 THR A O 1
ATOM 1560 N N . VAL A 1 244 ? -12.431 23.892 48.481 1.00 8.12 240 VAL A N 1
ATOM 1561 C CA A VAL A 1 244 ? -13.688 24.652 48.329 0.70 8.78 240 VAL A CA 1
ATOM 1562 C CA B VAL A 1 244 ? -13.687 24.624 48.263 0.30 8.60 240 VAL A CA 1
ATOM 1563 C C . VAL A 1 244 ? -13.404 26.032 47.745 1.00 8.96 240 VAL A C 1
ATOM 1564 O O . VAL A 1 244 ? -14.226 26.605 47.027 1.00 9.24 240 VAL A O 1
ATOM 1571 N N . GLY A 1 245 ? -12.252 26.598 48.077 1.00 9.05 241 GLY A N 1
ATOM 1572 C CA . GLY A 1 245 ? -11.881 27.868 47.460 1.00 9.69 241 GLY A CA 1
ATOM 1573 C C . GLY A 1 245 ? -11.862 27.816 45.943 1.00 10.07 241 GLY A C 1
ATOM 1574 O O . GLY A 1 245 ? -12.351 28.740 45.266 1.00 10.94 241 GLY A O 1
ATOM 1575 N N . ALA A 1 246 ? -11.325 26.729 45.389 1.00 9.87 242 ALA A N 1
ATOM 1576 C CA . ALA A 1 246 ? -11.307 26.533 43.942 1.00 10.46 242 ALA A CA 1
ATOM 1577 C C . ALA A 1 246 ? -12.719 26.319 43.381 1.00 10.78 242 ALA A C 1
ATOM 1578 O O . ALA A 1 246 ? -13.052 26.769 42.271 1.00 11.61 242 ALA A O 1
ATOM 1580 N N . VAL A 1 247 ? -13.558 25.614 44.130 1.00 10.14 243 VAL A N 1
ATOM 1581 C CA . VAL A 1 247 ? -14.926 25.369 43.698 1.00 10.36 243 VAL A CA 1
ATOM 1582 C C . VAL A 1 247 ? -15.680 26.715 43.624 1.00 10.83 243 VAL A C 1
ATOM 1583 O O . VAL A 1 247 ? -16.369 27.008 42.637 1.00 11.63 243 VAL A O 1
ATOM 1587 N N . ARG A 1 248 ? -15.534 27.551 44.652 1.00 10.79 244 ARG A N 1
ATOM 1588 C CA . ARG A 1 248 ? -16.154 28.871 44.632 1.00 11.36 244 ARG A CA 1
ATOM 1589 C C . ARG A 1 248 ? -15.625 29.731 43.488 1.00 12.00 244 ARG A C 1
ATOM 1590 O O . ARG A 1 248 ? -16.393 30.440 42.837 1.00 12.60 244 ARG A O 1
ATOM 1598 N N . ALA A 1 249 ? -14.317 29.698 43.262 1.00 12.11 245 ALA A N 1
ATOM 1599 C CA . ALA A 1 249 ? -13.745 30.480 42.168 1.00 13.21 245 ALA A CA 1
ATOM 1600 C C . ALA A 1 249 ? -14.327 30.022 40.831 1.00 13.80 245 ALA A C 1
ATOM 1601 O O . ALA A 1 249 ? -14.776 30.851 40.021 1.00 15.12 245 ALA A O 1
ATOM 1603 N N . GLY A 1 250 ? -14.408 28.705 40.627 1.00 13.62 246 GLY A N 1
ATOM 1604 C CA . GLY A 1 250 ? -14.972 28.168 39.393 1.00 14.15 246 GLY A CA 1
ATOM 1605 C C . GLY A 1 250 ? -16.393 28.638 39.187 1.00 15.09 246 GLY A C 1
ATOM 1606 O O . GLY A 1 250 ? -16.782 29.026 38.092 1.00 15.93 246 GLY A O 1
ATOM 1607 N N . GLU A 1 251 ? -17.195 28.589 40.241 1.00 14.94 247 GLU A N 1
ATOM 1608 C CA . GLU A 1 251 ? -18.582 29.009 40.136 1.00 16.01 247 GLU A CA 1
ATOM 1609 C C . GLU A 1 251 ? -18.699 30.448 39.628 1.00 17.47 247 GLU A C 1
ATOM 1610 O O . GLU A 1 251 ? -19.562 30.764 38.776 1.00 18.81 247 GLU A O 1
ATOM 1616 N N . GLY A 1 252 ? -17.822 31.315 40.130 1.00 18.08 248 GLY A N 1
ATOM 1617 C CA . GLY A 1 252 ? -17.779 32.715 39.711 1.00 19.95 248 GLY A CA 1
ATOM 1618 C C . GLY A 1 252 ? -17.427 32.912 38.243 1.00 21.55 248 GLY A C 1
ATOM 1619 O O . GLY A 1 252 ? -17.709 33.963 37.679 1.00 22.60 248 GLY A O 1
ATOM 1620 N N . ARG A 1 253 ? -16.803 31.901 37.637 1.00 22.56 249 ARG A N 1
ATOM 1621 C CA . ARG A 1 253 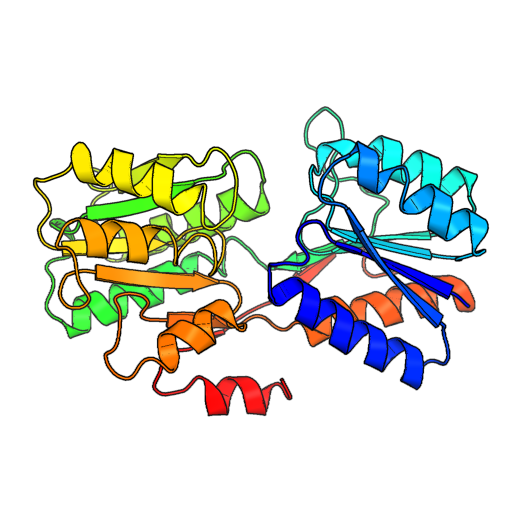? -16.418 31.925 36.219 1.00 24.19 249 ARG A CA 1
ATOM 1622 C C . ARG A 1 253 ? -17.224 31.004 35.301 1.00 23.74 249 ARG A C 1
ATOM 1623 O O . ARG A 1 253 ? -16.754 30.657 34.209 1.00 24.66 249 ARG A O 1
ATOM 1631 N N . GLY A 1 254 ? -18.398 30.573 35.735 1.00 22.83 250 GLY A N 1
ATOM 1632 C CA . GLY A 1 254 ? -19.231 29.709 34.916 1.00 22.79 250 GLY A CA 1
ATOM 1633 C C . GLY A 1 254 ? -18.771 28.269 34.815 1.00 21.89 250 GLY A C 1
ATOM 1634 O O . GLY A 1 254 ? -19.198 27.560 33.914 1.00 22.80 250 GLY A O 1
ATOM 1635 N N . ILE A 1 255 ? -17.911 27.835 35.734 1.00 19.94 251 ILE A N 1
ATOM 1636 C CA . ILE A 1 255 ? -17.501 26.433 35.835 1.00 19.37 251 ILE A CA 1
ATOM 1637 C C . ILE A 1 255 ? -18.227 25.845 37.033 1.00 18.82 251 ILE A C 1
ATOM 1638 O O . ILE A 1 255 ? -17.733 25.908 38.171 1.00 18.36 251 ILE A O 1
ATOM 1643 N N . GLY A 1 256 ? -19.396 25.279 36.766 1.00 19.41 252 GLY A N 1
ATOM 1644 C CA . GLY A 1 256 ? -20.230 24.712 37.810 1.00 19.05 252 GLY A CA 1
ATOM 1645 C C . GLY A 1 256 ? -20.092 23.214 37.939 1.00 18.39 252 GLY A C 1
ATOM 1646 O O . GLY A 1 256 ? -19.169 22.612 37.403 1.00 17.95 252 GLY A O 1
ATOM 1647 N N . THR A 1 257 ? -21.062 22.618 38.624 1.00 18.24 253 THR A N 1
ATOM 1648 C CA A THR A 1 257 ? -20.919 21.237 39.044 0.50 17.70 253 THR A CA 1
ATOM 1649 C CA B THR A 1 257 ? -21.034 21.211 39.040 0.50 18.00 253 THR A CA 1
ATOM 1650 C C . THR A 1 257 ? -20.794 20.227 37.904 1.00 18.24 253 THR A C 1
ATOM 1651 O O . THR A 1 257 ? -20.109 19.229 38.058 1.00 17.46 253 THR A O 1
ATOM 1658 N N . ASP A 1 258 ? -21.399 20.484 36.754 1.00 19.29 254 ASP A N 1
ATOM 1659 C CA . ASP A 1 258 ? -21.254 19.538 35.648 1.00 20.70 254 ASP A CA 1
ATOM 1660 C C . ASP A 1 258 ? -19.855 19.520 35.031 1.00 19.90 254 ASP A C 1
ATOM 1661 O O . ASP A 1 258 ? -19.458 18.519 34.425 1.00 20.45 254 ASP A O 1
ATOM 1666 N N . ASP A 1 259 ? -19.111 20.606 35.212 1.00 18.97 255 ASP A N 1
ATOM 1667 C CA . ASP A 1 259 ? -17.813 20.787 34.575 1.00 18.76 255 ASP A CA 1
ATOM 1668 C C . ASP A 1 259 ? -16.663 20.787 35.561 1.00 16.53 255 ASP A C 1
ATOM 1669 O O . ASP A 1 259 ? -15.527 20.994 35.160 1.00 15.78 255 ASP A O 1
ATOM 1674 N N . MET A 1 260 ? -16.955 20.497 36.833 1.00 14.74 256 MET A N 1
ATOM 1675 C CA . MET A 1 260 ? -15.927 20.504 37.895 1.00 13.52 256 MET A CA 1
ATOM 1676 C C . MET A 1 260 ? -16.061 19.284 38.797 1.00 12.25 256 MET A C 1
ATOM 1677 O O . MET A 1 260 ? -17.129 19.046 39.340 1.00 12.44 256 MET A O 1
ATOM 1682 N N . ILE A 1 261 ? -14.979 18.526 38.961 1.00 11.05 257 ILE A N 1
ATOM 1683 C CA . ILE A 1 261 ? -14.927 17.470 39.990 1.00 10.34 257 ILE A CA 1
ATOM 1684 C C . ILE A 1 261 ? -13.793 17.800 40.952 1.00 9.69 257 ILE A C 1
ATOM 1685 O O . ILE A 1 261 ? -12.622 17.719 40.586 1.00 9.46 257 ILE A O 1
ATOM 1690 N N . ALA A 1 262 ? -14.150 18.170 42.172 1.00 9.09 258 ALA A N 1
ATOM 1691 C CA . ALA A 1 262 ? -13.186 18.546 43.185 1.00 8.44 258 ALA A CA 1
ATOM 1692 C C . ALA A 1 262 ? -13.321 17.629 44.378 1.00 8.14 258 ALA A C 1
ATOM 1693 O O . ALA A 1 262 ? -14.430 17.346 44.808 1.00 8.35 258 ALA A O 1
ATOM 1695 N N . VAL A 1 263 ? -12.185 17.177 44.910 1.00 7.81 259 VAL A N 1
ATOM 1696 C CA . VAL A 1 263 ? -12.191 16.276 46.071 1.00 7.72 259 VAL A CA 1
ATOM 1697 C C . VAL A 1 263 ? -11.201 16.811 47.088 1.00 7.54 259 VAL A C 1
ATOM 1698 O O . VAL A 1 263 ? -10.042 17.088 46.755 1.00 7.61 259 VAL A O 1
ATOM 1702 N N . GLY A 1 264 ? -11.670 16.977 48.313 1.00 7.26 260 GLY A N 1
ATOM 1703 C CA . GLY A 1 264 ? -10.859 17.476 49.401 1.00 7.04 260 GLY A CA 1
ATOM 1704 C C . GLY A 1 264 ? -10.278 16.411 50.294 1.00 6.96 260 GLY A C 1
ATOM 1705 O O . GLY A 1 264 ? -10.326 15.219 49.971 1.00 7.06 260 GLY A O 1
ATOM 1706 N N . ILE A 1 265 ? -9.696 16.880 51.395 1.00 6.93 261 ILE A N 1
ATOM 1707 C CA . ILE A 1 265 ? -9.174 16.048 52.482 1.00 6.91 261 ILE A CA 1
ATOM 1708 C C . ILE A 1 265 ? -9.656 16.645 53.806 1.00 6.82 261 ILE A C 1
ATOM 1709 O O . ILE A 1 265 ? -9.558 17.864 53.994 1.00 6.45 261 ILE A O 1
ATOM 1714 N N . ASN A 1 266 ? -10.216 15.767 54.648 1.00 7.04 262 ASN A N 1
ATOM 1715 C CA . ASN A 1 266 ? -10.597 15.937 56.067 1.00 7.14 262 ASN A CA 1
ATOM 1716 C C . ASN A 1 266 ? -11.938 15.284 56.327 1.00 7.53 262 ASN A C 1
ATOM 1717 O O . ASN A 1 266 ? -12.073 14.502 57.230 1.00 7.81 262 ASN A O 1
ATOM 1722 N N . GLY A 1 267 ? -12.917 15.610 55.499 1.00 7.61 263 GLY A N 1
ATOM 1723 C CA . GLY A 1 267 ? -14.269 15.089 55.668 1.00 7.91 263 GLY A CA 1
ATOM 1724 C C . GLY A 1 267 ? -15.017 15.660 56.863 1.00 8.29 263 GLY A C 1
ATOM 1725 O O . GLY A 1 267 ? -15.974 15.066 57.373 1.00 8.58 263 GLY A O 1
ATOM 1726 N N . SER A 1 268 ? -14.569 16.839 57.323 1.00 8.27 264 SER A N 1
ATOM 1727 C CA . SER A 1 268 ? -15.194 17.567 58.425 1.00 8.91 264 SER A CA 1
ATOM 1728 C C . SER A 1 268 ? -16.216 18.580 57.879 1.00 8.94 264 SER A C 1
ATOM 1729 O O . SER A 1 268 ? -16.745 18.405 56.769 1.00 8.63 264 SER A O 1
ATOM 1732 N N . GLN A 1 269 ? -16.520 19.615 58.656 1.00 9.44 265 GLN A N 1
ATOM 1733 C CA . GLN A 1 269 ? -17.703 20.424 58.380 1.00 10.35 265 GLN A CA 1
ATOM 1734 C C . GLN A 1 269 ? -17.678 21.200 57.072 1.00 9.59 265 GLN A C 1
ATOM 1735 O O . GLN A 1 269 ? -18.724 21.502 56.547 1.00 9.51 265 GLN A O 1
ATOM 1741 N N . VAL A 1 270 ? -16.506 21.499 56.523 1.00 8.82 266 VAL A N 1
ATOM 1742 C CA . VAL A 1 270 ? -16.468 22.152 55.220 1.00 8.50 266 VAL A CA 1
ATOM 1743 C C . VAL A 1 270 ? -16.998 21.204 54.131 1.00 8.46 266 VAL A C 1
ATOM 1744 O O . VAL A 1 270 ? -17.773 21.607 53.274 1.00 8.73 266 VAL A O 1
ATOM 1748 N N . ALA A 1 271 ? -16.638 19.924 54.211 1.00 8.18 267 ALA A N 1
ATOM 1749 C CA . ALA A 1 271 ? -17.147 18.923 53.269 1.00 8.31 267 ALA A CA 1
ATOM 1750 C C . ALA A 1 271 ? -18.639 18.766 53.485 1.00 9.03 267 ALA A C 1
ATOM 1751 O O . ALA A 1 271 ? -19.442 18.752 52.542 1.00 8.96 267 ALA A O 1
ATOM 1753 N N . LEU A 1 272 ? -19.027 18.648 54.745 1.00 9.48 268 LEU A N 1
ATOM 1754 C CA . LEU A 1 272 ? -20.425 18.393 55.070 1.00 10.55 268 LEU A CA 1
ATOM 1755 C C . LEU A 1 272 ? -21.318 19.555 54.643 1.00 10.77 268 LEU A C 1
ATOM 1756 O O . LEU A 1 272 ? -22.466 19.351 54.247 1.00 11.33 268 LEU A O 1
ATOM 1761 N N . ASN A 1 273 ? -20.816 20.783 54.720 1.00 10.64 269 ASN A N 1
ATOM 1762 C CA . ASN A 1 273 ? -21.600 21.938 54.258 1.00 11.44 269 ASN A CA 1
ATOM 1763 C C . ASN A 1 273 ? -21.859 21.838 52.764 1.00 11.05 269 ASN A C 1
ATOM 1764 O O . ASN A 1 273 ? -22.954 22.135 52.303 1.00 11.70 269 ASN A O 1
ATOM 1769 N N . GLU A 1 274 ? -20.858 21.420 51.990 1.00 10.32 270 GLU A N 1
ATOM 1770 C CA . GLU A 1 274 ? -21.086 21.218 50.547 1.00 10.29 270 GLU A CA 1
ATOM 1771 C C . GLU A 1 274 ? -22.057 20.093 50.281 1.00 10.72 270 GLU A C 1
ATOM 1772 O O . GLU A 1 274 ? -22.905 20.222 49.403 1.00 11.37 270 GLU A O 1
ATOM 1778 N N . PHE A 1 275 ? -21.967 18.999 51.033 1.00 10.81 271 PHE A N 1
ATOM 1779 C CA . PHE A 1 275 ? -22.839 17.841 50.812 1.00 11.25 271 PHE A CA 1
ATOM 1780 C C . PHE A 1 275 ? -24.316 18.120 51.170 1.00 12.51 271 PHE A C 1
ATOM 1781 O O . PHE A 1 275 ? -25.225 17.500 50.597 1.00 13.27 271 PHE A O 1
ATOM 1789 N N . ALA A 1 276 ? -24.542 19.056 52.083 1.00 13.38 272 ALA A N 1
ATOM 1790 C CA . ALA A 1 276 ? -25.890 19.367 52.535 1.00 15.26 272 ALA A CA 1
ATOM 1791 C C . ALA A 1 276 ? -26.602 20.359 51.613 1.00 16.83 272 ALA A C 1
ATOM 1792 O O . ALA A 1 276 ? -27.805 20.561 51.753 1.00 19.17 272 ALA A O 1
ATOM 1794 N N . LYS A 1 277 ? -25.895 20.976 50.666 1.00 17.50 273 LYS A N 1
ATOM 1795 C CA . LYS A 1 277 ? -26.552 22.001 49.840 1.00 19.13 273 LYS A CA 1
ATOM 1796 C C . LYS A 1 277 ? -27.654 21.399 48.978 1.00 20.79 273 LYS A C 1
ATOM 1797 O O . LYS A 1 277 ? -27.492 20.296 48.465 1.00 20.04 273 LYS A O 1
ATOM 1803 N N . PRO A 1 278 ? -28.797 22.106 48.857 1.00 22.89 274 PRO A N 1
ATOM 1804 C CA . PRO A 1 278 ? -29.910 21.552 48.106 1.00 24.02 274 PRO A CA 1
ATOM 1805 C C . PRO A 1 278 ? -29.570 21.260 46.651 1.00 23.91 274 PRO A C 1
ATOM 1806 O O . PRO A 1 278 ? -30.104 20.296 46.095 1.00 25.65 274 PRO A O 1
ATOM 1810 N N . LYS A 1 279 ? -28.709 22.084 46.051 1.00 22.75 275 LYS A N 1
ATOM 1811 C CA . LYS A 1 279 ? -28.174 21.827 44.723 1.00 22.12 275 LYS A CA 1
ATOM 1812 C C . LYS A 1 279 ? -26.724 21.412 44.908 1.00 20.72 275 LYS A C 1
ATOM 1813 O O . LYS A 1 279 ? -25.948 22.172 45.480 1.00 20.21 275 LYS A O 1
ATOM 1815 N N . PRO A 1 280 ? -26.358 20.205 44.437 1.00 19.90 276 PRO A N 1
ATOM 1816 C CA . PRO A 1 280 ? -24.963 19.807 44.565 1.00 18.35 276 PRO A CA 1
ATOM 1817 C C . PRO A 1 280 ? -24.009 20.782 43.871 1.00 16.66 276 PRO A C 1
ATOM 1818 O O . PRO A 1 280 ? -24.353 21.408 42.877 1.00 17.52 276 PRO A O 1
ATOM 1822 N N . THR A 1 281 ? -22.830 20.936 44.455 1.00 14.39 277 THR A N 1
ATOM 1823 C CA . THR A 1 281 ? -21.764 21.775 43.934 1.00 13.36 277 THR A CA 1
ATOM 1824 C C . THR A 1 281 ? -20.665 20.883 43.379 1.00 12.33 277 THR A C 1
ATOM 1825 O O . THR A 1 281 ? -20.688 19.645 43.555 1.00 12.75 277 T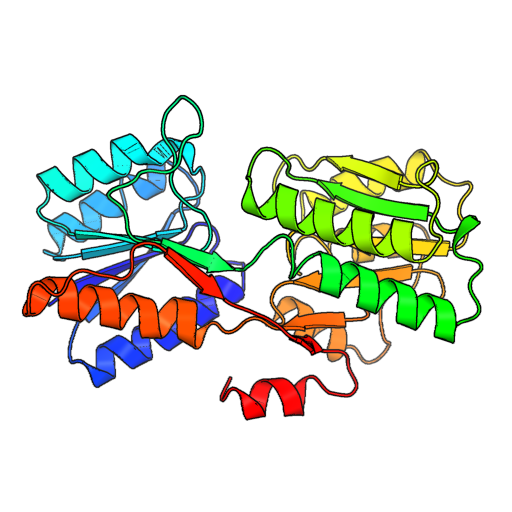HR A O 1
ATOM 1829 N N . GLY A 1 282 ? -19.679 21.521 42.768 1.00 11.51 278 GLY A N 1
ATOM 1830 C CA . GLY A 1 282 ? -18.497 20.859 42.239 1.00 10.77 278 GLY A CA 1
ATOM 1831 C C . GLY A 1 282 ? -17.602 20.203 43.269 1.00 9.94 278 GLY A C 1
ATOM 1832 O O . GLY A 1 282 ? -16.685 19.482 42.894 1.00 9.77 278 GLY A O 1
ATOM 1833 N N . PHE A 1 283 ? -17.856 20.446 44.561 1.00 9.57 279 PHE A N 1
ATOM 1834 C CA . PHE A 1 283 ? -17.206 19.699 45.624 1.00 9.06 279 PHE A CA 1
ATOM 1835 C C . PHE A 1 283 ? -17.894 18.328 45.706 1.00 9.16 279 PHE A C 1
ATOM 1836 O O . PHE A 1 283 ? -18.988 18.195 46.278 1.00 9.50 279 PHE A O 1
ATOM 1844 N N . PHE A 1 284 ? -17.230 17.334 45.115 1.00 9.10 280 PHE A N 1
ATOM 1845 C CA . PHE A 1 284 ? -17.813 16.028 44.872 1.00 9.38 280 PHE A CA 1
ATOM 1846 C C . PHE A 1 284 ? -17.588 15.090 46.053 1.00 8.81 280 PHE A C 1
ATOM 1847 O O . PHE A 1 284 ? -18.430 14.278 46.407 1.00 9.14 280 PHE A O 1
ATOM 1855 N N . GLY A 1 285 ? -16.420 15.172 46.661 1.00 8.42 281 GLY A N 1
ATOM 1856 C CA . GLY A 1 285 ? -16.096 14.233 47.728 1.00 8.31 281 GLY A CA 1
ATOM 1857 C C . GLY A 1 285 ? -14.944 14.717 48.571 1.00 7.90 281 GLY A C 1
ATOM 1858 O O . GLY A 1 285 ? -14.363 15.767 48.298 1.00 7.58 281 GLY A O 1
ATOM 1859 N N . SER A 1 286 ? -14.608 13.930 49.601 1.00 7.94 282 SER A N 1
ATOM 1860 C CA . SER A 1 286 ? -13.489 14.251 50.478 1.00 7.77 282 SER A CA 1
ATOM 1861 C C . SER A 1 286 ? -12.907 12.991 51.056 1.00 8.05 282 SER A C 1
ATOM 1862 O O . SER A 1 286 ? -13.633 12.014 51.247 1.00 8.43 282 SER A O 1
ATOM 1865 N N . ILE A 1 287 ? -11.614 12.990 51.367 1.00 7.88 283 ILE A N 1
ATOM 1866 C CA . ILE A 1 287 ? -11.054 11.842 52.086 1.00 8.30 283 ILE A CA 1
ATOM 1867 C C . ILE A 1 287 ? -11.247 12.089 53.576 1.00 8.33 283 ILE A C 1
ATOM 1868 O O . ILE A 1 287 ? -10.631 13.012 54.162 1.00 8.37 283 ILE A O 1
ATOM 1873 N N . LEU A 1 288 ? -12.119 11.282 54.165 1.00 8.61 284 LEU A N 1
ATOM 1874 C CA . LEU A 1 288 ? -12.480 11.369 55.555 1.00 8.95 284 LEU A CA 1
ATOM 1875 C C . LEU A 1 288 ? -11.306 10.901 56.404 1.00 9.29 284 LEU A C 1
ATOM 1876 O O . LEU A 1 288 ? -10.862 9.757 56.257 1.00 10.20 284 LEU A O 1
ATOM 1881 N N . LEU A 1 289 ? -10.817 11.797 57.243 1.00 9.26 285 LEU A N 1
ATOM 1882 C CA . LEU A 1 289 ? -9.818 11.490 58.261 1.00 9.57 285 LEU A CA 1
ATOM 1883 C C . LEU A 1 289 ? -10.463 11.219 59.625 1.00 10.26 285 LEU A C 1
ATOM 1884 O O . LEU A 1 289 ? -11.661 11.431 59.836 1.00 10.28 285 LEU A O 1
ATOM 1889 N N . ASN A 1 290 ? -9.633 10.783 60.569 1.00 10.58 286 ASN A N 1
ATOM 1890 C CA . ASN A 1 290 ? -10.110 10.368 61.878 1.00 11.31 286 ASN A CA 1
ATOM 1891 C C . ASN A 1 290 ? -9.611 11.279 63.013 1.00 11.48 286 ASN A C 1
ATOM 1892 O O . ASN A 1 290 ? -8.528 11.050 63.571 1.00 11.35 286 ASN A O 1
ATOM 1897 N N . PRO A 1 291 ? -10.406 12.300 63.398 1.00 11.64 287 PRO A N 1
ATOM 1898 C CA . PRO A 1 291 ? -9.903 13.230 64.403 1.00 12.01 287 PRO A CA 1
ATOM 1899 C C . PRO A 1 291 ? -9.892 12.648 65.815 1.00 13.23 287 PRO A C 1
ATOM 1900 O O . PRO A 1 291 ? -9.342 13.251 66.744 1.00 13.67 287 PRO A O 1
ATOM 1904 N N . ARG A 1 292 ? -10.517 11.484 66.008 1.00 13.96 288 ARG A N 1
ATOM 1905 C CA . ARG A 1 292 ? -10.344 10.782 67.274 1.00 15.51 288 ARG A CA 1
ATOM 1906 C C . ARG A 1 292 ? -8.890 10.367 67.465 1.00 15.18 288 ARG A C 1
ATOM 1907 O O . ARG A 1 292 ? -8.344 10.467 68.579 1.00 15.68 288 ARG A O 1
ATOM 1915 N N . LEU A 1 293 ? -8.252 9.897 66.403 1.00 14.05 289 LEU A N 1
ATOM 1916 C CA . LEU A 1 293 ? -6.831 9.531 66.492 1.00 14.16 289 LEU A CA 1
ATOM 1917 C C . LEU A 1 293 ? -5.991 10.780 66.785 1.00 13.41 289 LEU A C 1
ATOM 1918 O O . LEU A 1 293 ? -5.195 10.794 67.719 1.00 13.67 289 LEU A O 1
ATOM 1923 N N . HIS A 1 294 ? -6.206 11.845 66.023 1.00 12.45 290 HIS A N 1
ATOM 1924 C CA . HIS A 1 294 ? -5.409 13.064 66.167 1.00 11.92 290 HIS A CA 1
ATOM 1925 C C . HIS A 1 294 ? -5.700 13.887 67.413 1.00 12.29 290 HIS A C 1
ATOM 1926 O O . HIS A 1 294 ? -4.859 14.667 67.834 1.00 11.98 290 HIS A O 1
ATOM 1933 N N . GLY A 1 295 ? -6.885 13.726 68.007 1.00 12.63 291 GLY A N 1
ATOM 1934 C CA . GLY A 1 295 ? -7.280 14.482 69.200 1.00 13.29 291 GLY A CA 1
ATOM 1935 C C . GLY A 1 295 ? -7.281 13.652 70.467 1.00 14.63 291 GLY A C 1
ATOM 1936 O O . GLY A 1 295 ? -6.772 14.096 71.491 1.00 14.99 291 GLY A O 1
ATOM 1937 N N . TYR A 1 296 ? -7.892 12.472 70.417 1.00 15.48 292 TYR A N 1
ATOM 1938 C CA . TYR A 1 296 ? -8.012 11.642 71.628 1.00 16.85 292 TYR A CA 1
ATOM 1939 C C . TYR A 1 296 ? -6.719 10.836 71.839 1.00 17.51 292 TYR A C 1
ATOM 1940 O O . TYR A 1 296 ? -6.147 10.892 72.937 1.00 18.10 292 TYR A O 1
ATOM 1949 N N . ASP A 1 297 ? -6.227 10.138 70.817 1.00 17.64 293 ASP A N 1
ATOM 1950 C CA . ASP A 1 297 ? -5.055 9.248 70.998 1.00 18.54 293 ASP A CA 1
ATOM 1951 C C . ASP A 1 297 ? -3.768 10.015 71.270 1.00 17.94 293 ASP A C 1
ATOM 1952 O O . ASP A 1 297 ? -2.922 9.567 72.044 1.00 18.62 293 ASP A O 1
ATOM 1957 N N . THR A 1 298 ? -3.602 11.166 70.633 1.00 16.71 294 THR A N 1
ATOM 1958 C CA . THR A 1 298 ? -2.456 12.001 70.932 1.00 16.50 294 THR A CA 1
ATOM 1959 C C . THR A 1 298 ? -2.508 12.435 72.397 1.00 17.07 294 THR A C 1
ATOM 1960 O O . THR A 1 298 ? -1.490 12.387 73.099 1.00 17.33 294 THR A O 1
ATOM 1964 N N . SER A 1 299 ? -3.684 12.852 72.863 1.00 17.11 295 SER A N 1
ATOM 1965 C CA . SER A 1 299 ? -3.821 13.355 74.228 1.00 17.77 295 SER A CA 1
ATOM 1966 C C . SER A 1 299 ? -3.541 12.243 75.244 1.00 18.99 295 SER A C 1
ATOM 1967 O O . SER A 1 299 ? -2.919 12.483 76.284 1.00 19.77 295 SER A O 1
ATOM 1970 N N . VAL A 1 300 ? -3.981 11.027 74.938 1.00 19.37 296 VAL A N 1
ATOM 1971 C CA . VAL A 1 300 ? -3.673 9.883 75.813 1.00 20.69 296 VAL A CA 1
ATOM 1972 C C . VAL A 1 300 ? -2.179 9.548 75.802 1.00 21.20 296 VAL A C 1
ATOM 1973 O O . VAL A 1 300 ? -1.593 9.282 76.870 1.00 22.32 296 VAL A O 1
ATOM 1977 N N . ASN A 1 301 ? -1.564 9.562 74.623 1.00 20.82 297 ASN A N 1
ATOM 1978 C CA . ASN A 1 301 ? -0.133 9.340 74.512 1.00 21.01 297 ASN A CA 1
ATOM 1979 C C . ASN A 1 301 ? 0.625 10.359 75.357 1.00 20.88 297 ASN A C 1
ATOM 1980 O O . ASN A 1 301 ? 1.527 9.983 76.111 1.00 21.39 297 ASN A O 1
ATOM 1985 N N . MET A 1 302 ? 0.233 11.629 75.268 1.00 19.81 298 MET A N 1
ATOM 1986 C CA . MET A 1 302 ? 0.808 12.678 76.119 1.00 19.81 298 MET A CA 1
ATOM 1987 C C . MET A 1 302 ? 0.559 12.420 77.615 1.00 21.46 298 MET A C 1
ATOM 1988 O O . MET A 1 302 ? 1.479 12.500 78.417 1.00 21.56 298 MET A O 1
ATOM 1993 N N . TYR A 1 303 ? -0.684 12.143 77.989 1.00 22.59 299 TYR A N 1
ATOM 1994 C CA . TYR A 1 303 ? -1.037 11.837 79.377 1.00 24.50 299 TYR A CA 1
ATOM 1995 C C . TYR A 1 303 ? -0.146 10.736 79.958 1.00 25.70 299 TYR A C 1
ATOM 1996 O O . TYR A 1 303 ? 0.444 10.883 81.039 1.00 26.81 299 TYR A O 1
ATOM 2005 N N . ASP A 1 304 ? -0.043 9.631 79.232 1.00 26.08 300 ASP A N 1
ATOM 2006 C CA . ASP A 1 304 ? 0.746 8.483 79.681 1.00 27.30 300 ASP A CA 1
ATOM 2007 C C . ASP A 1 304 ? 2.242 8.816 79.720 1.00 27.02 300 ASP A C 1
ATOM 2008 O O . ASP A 1 304 ? 2.978 8.284 80.548 1.00 28.02 300 ASP A O 1
ATOM 2013 N N . TRP A 1 305 ? 2.690 9.686 78.821 1.00 25.12 301 TRP A N 1
ATOM 2014 C CA . TRP A 1 305 ? 4.083 10.147 78.810 1.00 24.82 301 TRP A CA 1
ATOM 2015 C C . TRP A 1 305 ? 4.392 10.948 80.081 1.00 25.41 301 TRP A C 1
ATOM 2016 O O . TRP A 1 305 ? 5.430 10.740 80.736 1.00 26.25 301 TRP A O 1
ATOM 2027 N N . ILE A 1 306 ? 3.476 11.849 80.435 1.00 24.98 302 ILE A N 1
ATOM 2028 C CA . ILE A 1 306 ? 3.600 12.657 81.653 1.00 25.59 302 ILE A CA 1
ATOM 2029 C C . ILE A 1 306 ? 3.547 11.809 82.917 1.00 27.35 302 ILE A C 1
ATOM 2030 O O . ILE A 1 306 ? 4.402 11.949 83.808 1.00 28.36 302 ILE A O 1
ATOM 2035 N N . THR A 1 307 ? 2.531 10.952 83.013 1.00 28.18 303 THR A N 1
ATOM 2036 C CA . THR A 1 307 ? 2.211 10.280 84.284 1.00 30.26 303 THR A CA 1
ATOM 2037 C C . THR A 1 307 ? 2.952 8.963 84.531 1.00 32.12 303 THR A C 1
ATOM 2038 O O . THR A 1 307 ? 3.162 8.587 85.686 1.00 34.03 303 THR A O 1
ATOM 2042 N N . GLN A 1 308 ? 3.330 8.252 83.471 1.00 32.23 304 GLN A N 1
ATOM 2043 C CA . GLN A 1 308 ? 4.025 6.969 83.614 1.00 33.62 304 GLN A CA 1
ATOM 2044 C C . GLN A 1 308 ? 5.378 6.927 82.880 1.00 33.69 304 GLN A C 1
ATOM 2045 O O . GLN A 1 308 ? 6.061 5.899 82.872 1.00 35.05 304 GLN A O 1
ATOM 2047 N N . ASN A 1 309 ? 5.784 8.052 82.299 1.00 32.83 305 ASN A N 1
ATOM 2048 C CA . ASN A 1 309 ? 6.986 8.125 81.471 1.00 32.99 305 ASN A CA 1
ATOM 2049 C C . ASN A 1 309 ? 7.034 7.068 80.367 1.00 33.10 305 ASN A C 1
ATOM 2050 O O . ASN A 1 309 ? 8.099 6.573 80.015 1.00 33.91 305 ASN A O 1
ATOM 2055 N N . ARG A 1 310 ? 5.877 6.755 79.795 1.00 32.58 306 ARG A N 1
ATOM 2056 C CA . ARG A 1 310 ? 5.803 5.858 78.642 1.00 32.86 306 ARG A CA 1
ATOM 2057 C C . ARG A 1 310 ? 6.291 6.582 77.373 1.00 30.60 306 ARG A C 1
ATOM 2058 O O . ARG A 1 310 ? 5.805 7.646 77.053 1.00 29.30 306 ARG A O 1
ATOM 2066 N N . THR A 1 311 ? 7.261 5.983 76.679 1.00 30.58 307 THR A N 1
ATOM 2067 C CA . THR A 1 311 ? 7.802 6.515 75.425 1.00 28.95 307 THR A CA 1
ATOM 2068 C C . THR A 1 311 ? 6.674 6.617 74.399 1.00 27.30 307 THR A C 1
ATOM 2069 O O . THR A 1 311 ? 6.066 5.604 74.045 1.00 27.85 307 THR A O 1
ATOM 2073 N N . PRO A 1 312 ? 6.383 7.842 73.922 1.00 24.94 308 PRO A N 1
ATOM 2074 C CA . PRO A 1 312 ? 5.329 7.974 72.915 1.00 23.48 308 PRO A CA 1
ATOM 2075 C C . PRO A 1 312 ? 5.751 7.402 71.568 1.00 22.97 308 PRO A C 1
ATOM 2076 O O . PRO A 1 312 ? 6.952 7.353 71.252 1.00 23.63 308 PRO A O 1
ATOM 2080 N N . PRO A 1 313 ? 4.773 6.940 70.778 1.00 21.76 309 PRO A N 1
ATOM 2081 C CA . PRO A 1 313 ? 5.103 6.570 69.421 1.00 21.40 309 PRO A CA 1
ATOM 2082 C C . PRO A 1 313 ? 5.760 7.762 68.736 1.00 20.02 309 PRO A C 1
ATOM 2083 O O . PRO A 1 313 ? 5.201 8.869 68.747 1.00 18.78 309 PRO A O 1
ATOM 2087 N N . PRO A 1 314 ? 6.949 7.577 68.161 1.00 20.10 310 PRO A N 1
ATOM 2088 C CA . PRO A 1 314 ? 7.611 8.726 67.527 1.00 19.23 310 PRO A CA 1
ATOM 2089 C C . PRO A 1 314 ? 6.910 9.214 66.261 1.00 18.04 310 PRO A C 1
ATOM 2090 O O . PRO A 1 314 ? 6.977 10.398 65.950 1.00 17.06 310 PRO A O 1
ATOM 2094 N N . LEU A 1 315 ? 6.238 8.329 65.548 1.00 18.01 311 LEU A N 1
ATOM 2095 C CA . LEU A 1 315 ? 5.554 8.727 64.323 1.00 17.44 311 LEU A CA 1
ATOM 2096 C C . LEU A 1 315 ? 4.398 7.779 64.025 1.00 17.49 311 LEU A C 1
ATOM 2097 O O . LEU A 1 315 ? 4.576 6.545 63.938 1.00 19.07 311 LEU A O 1
ATOM 2102 N N . VAL A 1 316 ? 3.215 8.357 63.908 1.00 16.44 312 VAL A N 1
ATOM 2103 C CA . VAL A 1 316 ? 2.011 7.634 63.543 1.00 16.29 312 VAL A CA 1
ATOM 2104 C C . VAL A 1 316 ? 1.409 8.363 62.360 1.00 15.41 312 VAL A C 1
ATOM 2105 O O . VAL A 1 316 ? 1.147 9.555 62.430 1.00 14.64 312 VAL A O 1
ATOM 2109 N N . LEU A 1 317 ? 1.173 7.632 61.284 1.00 15.69 313 LEU A N 1
ATOM 2110 C CA . LEU A 1 317 ? 0.614 8.190 60.066 1.00 15.19 313 LEU A CA 1
ATOM 2111 C C . LEU A 1 317 ? -0.703 7.506 59.787 1.00 14.83 313 LEU A C 1
ATOM 2112 O O . LEU A 1 317 ? -0.759 6.302 59.527 1.00 15.91 313 LEU A O 1
ATOM 2117 N N . THR A 1 318 ? -1.771 8.294 59.870 1.00 13.76 314 THR A N 1
ATOM 2118 C CA . THR A 1 318 ? -3.143 7.789 59.831 1.00 13.44 314 THR A CA 1
ATOM 2119 C C . THR A 1 318 ? -3.736 7.748 58.423 1.00 13.21 314 THR A C 1
ATOM 2120 O O . THR A 1 318 ? -3.205 8.316 57.479 1.00 12.88 314 THR A O 1
ATOM 2124 N N . SER A 1 319 ? -4.840 7.027 58.293 1.00 13.58 315 SER A N 1
ATOM 2125 C CA . SER A 1 319 ? -5.431 6.737 56.998 1.00 13.85 315 SER A CA 1
ATOM 2126 C C . SER A 1 319 ? -6.807 7.353 56.845 1.00 13.12 315 SER A C 1
ATOM 2127 O O . SER A 1 319 ? -7.395 7.846 57.809 1.00 13.24 315 SER A O 1
ATOM 2130 N N . GLY A 1 320 ? -7.322 7.290 55.631 1.00 12.82 316 GLY A N 1
ATOM 2131 C CA . GLY A 1 320 ? -8.611 7.859 55.310 1.00 12.46 316 GLY A CA 1
ATOM 2132 C C . GLY A 1 320 ? -9.394 7.035 54.312 1.00 12.61 316 GLY A C 1
ATOM 2133 O O . GLY A 1 320 ? -8.867 6.118 53.695 1.00 13.10 316 GLY A O 1
ATOM 2134 N N . THR A 1 321 ? -10.666 7.386 54.151 1.00 12.38 317 THR A N 1
ATOM 2135 C CA . THR A 1 321 ? -11.501 6.765 53.137 1.00 12.77 317 THR A CA 1
ATOM 2136 C C . THR A 1 321 ? -12.375 7.810 52.461 1.00 11.70 317 THR A C 1
ATOM 2137 O O . THR A 1 321 ? -12.750 8.829 53.065 1.00 11.35 317 THR A O 1
ATOM 2141 N N . LEU A 1 322 ? -12.702 7.548 51.207 1.00 11.39 318 LEU A N 1
ATOM 2142 C CA . LEU A 1 322 ? -13.489 8.495 50.435 1.00 10.88 318 LEU A CA 1
ATOM 2143 C C . LEU A 1 322 ? -14.924 8.584 50.925 1.00 10.44 318 LEU A C 1
ATOM 2144 O O . LEU A 1 322 ? -15.571 7.552 51.121 1.00 10.70 318 LEU A O 1
ATOM 2149 N N . ILE A 1 323 ? -15.416 9.814 51.092 1.00 9.79 319 ILE A N 1
ATOM 2150 C CA . ILE A 1 323 ? -16.841 10.065 51.316 1.00 9.64 319 ILE A CA 1
ATOM 2151 C C . ILE A 1 323 ? -17.357 10.995 50.234 1.00 9.72 319 ILE A C 1
ATOM 2152 O O . ILE A 1 323 ? -16.656 11.887 49.758 1.00 9.61 319 ILE A O 1
ATOM 2157 N N . THR A 1 324 ? -18.596 10.740 49.850 1.00 9.88 320 THR A N 1
ATOM 2158 C CA . THR A 1 324 ? -19.350 11.566 48.948 1.00 10.20 320 THR A CA 1
ATOM 2159 C C . THR A 1 324 ? -20.730 11.801 49.584 1.00 10.14 320 THR A C 1
ATOM 2160 O O . THR A 1 324 ? -20.992 11.363 50.677 1.00 9.81 320 THR A O 1
ATOM 2164 N N . ARG A 1 325 ? -21.630 12.494 48.878 1.00 10.35 321 ARG A N 1
ATOM 2165 C CA . ARG A 1 325 ? -22.981 12.688 49.370 1.00 10.70 321 ARG A CA 1
ATOM 2166 C C . ARG A 1 325 ? -23.661 11.360 49.692 1.00 10.74 321 ARG A C 1
ATOM 2167 O O . ARG A 1 325 ? -24.479 11.308 50.604 1.00 10.92 321 ARG A O 1
ATOM 2175 N N . ALA A 1 326 ? -23.319 10.296 48.970 1.00 10.77 322 ALA A N 1
ATOM 2176 C CA . ALA A 1 326 ? -24.026 9.016 49.102 1.00 11.02 322 ALA A CA 1
ATOM 2177 C C . ALA A 1 326 ? -23.686 8.239 50.385 1.00 10.90 322 ALA A C 1
ATOM 2178 O O . ALA A 1 326 ? -24.524 7.491 50.907 1.00 11.33 322 ALA A O 1
ATOM 2180 N N . ASN A 1 327 ? -22.469 8.396 50.899 1.00 10.59 323 ASN A N 1
ATOM 2181 C CA . ASN A 1 327 ? -22.043 7.599 52.045 1.00 10.58 323 ASN A CA 1
ATOM 2182 C C . ASN A 1 327 ? -21.509 8.366 53.242 1.00 10.39 323 ASN A C 1
ATOM 2183 O O . ASN A 1 327 ? -21.078 7.762 54.220 1.00 10.27 323 ASN A O 1
ATOM 2188 N N . GLU A 1 328 ? -21.483 9.693 53.179 1.00 10.35 324 GLU A N 1
ATOM 2189 C CA . GLU A 1 328 ? -20.837 10.453 54.260 1.00 10.54 324 GLU A CA 1
ATOM 2190 C C . GLU A 1 328 ? -21.425 10.184 55.647 1.00 10.62 324 GLU A C 1
ATOM 2191 O O . GLU A 1 328 ? -20.684 10.058 56.637 1.00 10.21 324 GLU A O 1
ATOM 2197 N N . LYS A 1 329 ? -22.746 10.070 55.745 1.00 10.89 325 LYS A N 1
ATOM 2198 C CA . LYS A 1 329 ? -23.351 9.879 57.071 1.00 11.45 325 LYS A CA 1
ATOM 2199 C C . LYS A 1 329 ? -22.981 8.525 57.678 1.00 11.14 325 LYS A C 1
ATOM 2200 O O . LYS A 1 329 ? -22.622 8.430 58.854 1.00 11.14 325 LYS A O 1
ATOM 2206 N N . THR A 1 330 ? -23.077 7.485 56.867 1.00 10.83 326 THR A N 1
ATOM 2207 C CA . THR A 1 330 ? -22.708 6.152 57.294 1.00 10.88 326 THR A CA 1
ATOM 2208 C C . THR A 1 330 ? -21.239 6.024 57.637 1.00 10.56 326 THR A C 1
ATOM 2209 O O . THR A 1 330 ? -20.882 5.434 58.650 1.00 10.69 326 THR A O 1
ATOM 2213 N N . ALA A 1 331 ? -20.389 6.552 56.768 1.00 10.13 327 ALA A N 1
ATOM 2214 C CA . ALA A 1 331 ? -18.933 6.452 56.965 1.00 10.01 327 ALA A CA 1
ATOM 2215 C C . ALA A 1 331 ? -18.499 7.132 58.249 1.00 10.01 327 ALA A C 1
ATOM 2216 O O . ALA A 1 331 ? -17.681 6.594 59.011 1.00 10.13 327 ALA A O 1
ATOM 2218 N N . ARG A 1 332 ? -19.033 8.326 58.482 1.00 9.89 328 ARG A N 1
ATOM 2219 C CA . ARG A 1 332 ? -18.704 9.051 59.676 1.00 10.12 328 ARG A CA 1
ATOM 2220 C C . ARG A 1 332 ? -19.224 8.325 60.908 1.00 10.49 328 ARG A C 1
ATOM 2221 O O . ARG A 1 332 ? -18.487 8.175 61.875 1.00 10.67 328 ARG A O 1
ATOM 2229 N N . ALA A 1 333 ? -20.465 7.813 60.873 1.00 10.65 329 ALA A N 1
ATOM 2230 C CA . ALA A 1 333 ? -21.032 7.089 62.028 1.00 11.26 329 ALA A CA 1
ATOM 2231 C C . ALA A 1 333 ? -20.250 5.817 62.358 1.00 11.63 329 ALA A C 1
ATOM 2232 O O . ALA A 1 333 ? -20.116 5.436 63.521 1.00 12.05 329 ALA A O 1
ATOM 2234 N N . GLN A 1 334 ? -19.729 5.142 61.334 1.00 11.57 330 GLN A N 1
ATOM 2235 C CA . GLN A 1 334 ? -18.972 3.915 61.580 1.00 12.27 330 GLN A CA 1
ATOM 2236 C C . GLN A 1 334 ? -17.605 4.186 62.206 1.00 12.74 330 GLN A C 1
ATOM 2237 O O . GLN A 1 334 ? -16.999 3.263 62.725 1.00 12.96 330 GLN A O 1
ATOM 2243 N N . LEU A 1 335 ? -17.162 5.445 62.199 1.00 12.99 331 LEU A N 1
ATOM 2244 C CA . LEU A 1 335 ? -15.992 5.885 62.998 1.00 14.09 331 LEU A CA 1
ATOM 2245 C C . LEU A 1 335 ? -16.386 6.531 64.332 1.00 14.53 331 LEU A C 1
ATOM 2246 O O . LEU A 1 335 ? -15.511 6.928 65.123 1.00 14.75 331 LEU A O 1
ATOM 2251 N N . GLY A 1 336 ? -17.681 6.680 64.580 1.00 14.73 332 GLY A N 1
ATOM 2252 C CA . GLY A 1 336 ? -18.155 7.316 65.804 1.00 15.59 332 GLY A CA 1
ATOM 2253 C C . GLY A 1 336 ? -17.952 8.813 65.801 1.00 15.84 332 GLY A C 1
ATOM 2254 O O . GLY A 1 336 ? -17.800 9.403 66.854 1.00 16.17 332 GLY A O 1
ATOM 2255 N N . LEU A 1 337 ? -17.984 9.421 64.622 1.00 15.97 333 LEU A N 1
ATOM 2256 C CA . LEU A 1 337 ? -17.715 10.861 64.472 1.00 17.02 333 LEU A CA 1
ATOM 2257 C C . LEU A 1 337 ? -18.991 11.663 64.487 1.00 19.06 333 LEU A C 1
ATOM 2258 O O . LEU A 1 337 ? -18.872 12.894 64.638 1.00 22.13 333 LEU A O 1
#

Secondary structure (DSSP, 8-state):
-EEEEEES-TTSHHHHHHHHHHHHHHHHHT-EEEEEE--SHHHHHHHHHHHHHTT-SEEEEE-SSGGGHHHHHHHHHHTT-EEEEESS--B-TTS-B-TTS-EEEE-HHHHHHHHHHHHHHHHHHTT--GGG-EEEEEE-TTSHHHHHHHHHHHHHHHHTT--GGGEEEEE-SSSSHHHHHHHHHHHHHH-TT-SSEEEE-SSHHHHHHHHHHHHHTT--GGGEEEEEEE-SHHHHHHHHSSS--SEEEEEE--HHIIIIIHHHHHHHHHHH-PPPPSEEEE--EEEETTTHHHHHHHTT-

Foldseek 3Di:
DEEEEEEQCVVPCLSVLLAVLLVVLCVVVVYHYDYYYANDPVRLVVSLVVCLVVVEQEYEYAYNALQCQVVSVVSCVVSNYQYEYEAAFHAHPVRHGDQRHAYEHAPQLVQLLQQLQVLLVVCVVLVHQQQQEAEEEEDPVVGPSFVNSSVSNVVNSVVSPHDPVRHFYQYFPHQFLVRLLVSLLVRCVVCVPGQAYEYETSFLGSQVSNQVNCVVVVCWQSRYAYEGEALPDSLVVQLPDPDHTNHFKYWHWQSSCRRNVVSVLSVCCRPVVDDHRRYHHGGTHIDGSVCSVVVCVVSVD

InterPro domains:
  IPR001761 Periplasmic binding protein/LacI sugar binding domain [PF00532] (34-309)
  IPR026266 L-arabinose-binding periplasmic protein [PIRSF002816] (11-333)
  IPR026266 L-arabinose-binding periplasmic protein [cd01540] (34-328)
  IPR028082 Periplasmic binding protein-like I [SSF53822] (33-327)
  IPR050555 Bacterial Solute-Binding Protein 2 [PTHR30036] (8-323)

Nearest PDB structures (foldseek):
  4kzk-assembly1_A  TM=1.003E+00  e=4.690E-67  Burkholderia thailandensis E264
  1bap-assembly1_A  TM=9.767E-01  e=7.742E-39  Escherichia coli
  5abp-assembly1_A  TM=9.763E-01  e=8.240E-39  Escherichia coli
  8abp-assembly1_A  TM=9.766E-01  e=2.235E-38  Escherichia coli
  2wrz-assembly2_B  TM=5.234E-01  e=4.284E-32  Escherichia coli K-12

Radius of gyration: 19.73 Å; Cα contacts (8 Å, |Δi|>4): 685; chains: 1; bounding box: 47×32×58 Å

Organism: Burkholderia thailandensis (strain ATCC 700388 / DSM 13276 / CCUG 488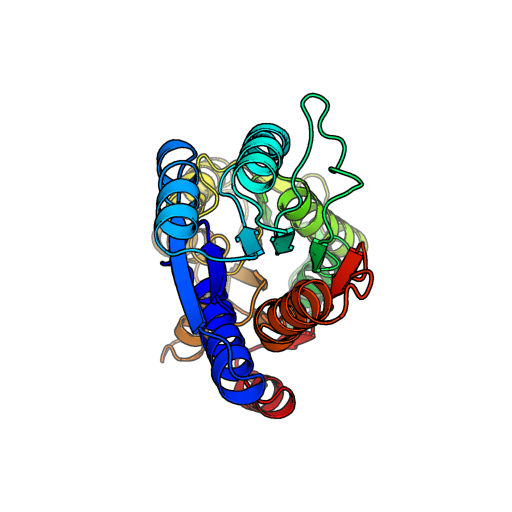51 / CIP 106301 / E264) (NCBI:txid271848)

Sequence (301 aa):
VKIGFVVKQPDDPWFQDEWRFAEQAAKDKHFTLVKIAAPSGEKVSTTALDSLAAQKAQGVIICAPDVKLGPGIAAKAKRYGMKLMSVDDQLVDGRGAPLADVPHMGISAYRIIGRQVGDAIAAEAKRRGWNPAEVGVLRLAYDQLPTARERTTGAVDALKAAGFAAANVVDAPEMMTADTEEGAFNAANIAFTKHRNFRHWVAFGSNDDTTVVGAVRAGEGRGIGTTDDMIAVGINGSQVALNEFAKPKPTGFFGSILLNPRLHGYDTSVNMYDWITQNRTPPPLVLTSGTLITRANEKTARAQLGL

CATH classification: 3.40.50.2300 (+1 more: 3.40.50.2300)

B-factor: mean 17.71, std 7.89, range [6.31, 48.77]